Protein AF-A0A7L4QYJ0-F1 (afdb_monomer_lite)

Structure (mmCIF, N/CA/C/O backbone):
data_AF-A0A7L4QYJ0-F1
#
_entry.id   AF-A0A7L4QYJ0-F1
#
loop_
_atom_site.group_PDB
_atom_site.id
_atom_site.type_symbol
_atom_site.label_atom_id
_atom_site.label_alt_id
_atom_site.label_comp_id
_atom_site.label_asym_id
_atom_site.label_entity_id
_atom_site.label_seq_id
_atom_site.pdbx_PDB_ins_code
_atom_site.Cartn_x
_atom_site.Cartn_y
_atom_site.Cartn_z
_atom_site.occupancy
_atom_site.B_iso_or_equiv
_atom_site.auth_seq_id
_atom_site.auth_comp_id
_atom_site.auth_asym_id
_atom_site.auth_atom_id
_atom_site.pdbx_PDB_model_num
ATOM 1 N N . MET A 1 1 ? -17.264 -12.314 -24.738 1.00 57.28 1 MET A N 1
ATOM 2 C CA . MET A 1 1 ? -18.281 -11.842 -23.774 1.00 57.28 1 MET A CA 1
ATOM 3 C C . MET A 1 1 ? -17.923 -10.423 -23.416 1.00 57.28 1 MET A C 1
ATOM 5 O O . MET A 1 1 ? -16.764 -10.182 -23.110 1.00 57.28 1 MET A O 1
ATOM 9 N N . ASP A 1 2 ? -18.872 -9.503 -23.518 1.00 80.50 2 ASP A N 1
ATOM 10 C CA . ASP A 1 2 ? -18.623 -8.107 -23.178 1.00 80.50 2 ASP A CA 1
ATOM 11 C C . ASP A 1 2 ? -18.419 -8.013 -21.658 1.00 80.50 2 ASP A C 1
ATOM 13 O O . ASP A 1 2 ? -19.335 -8.326 -20.891 1.00 80.50 2 ASP A O 1
ATOM 17 N N . TRP A 1 3 ? -17.208 -7.682 -21.202 1.00 82.50 3 TRP A N 1
ATOM 18 C CA . TRP A 1 3 ? -16.853 -7.633 -19.772 1.00 82.50 3 TRP A CA 1
ATOM 19 C C . TRP A 1 3 ? -17.796 -6.727 -18.969 1.00 82.50 3 TRP A C 1
ATOM 21 O O . TRP A 1 3 ? -18.028 -6.955 -17.780 1.00 82.50 3 TRP A O 1
ATOM 31 N N . LEU A 1 4 ? -18.409 -5.756 -19.647 1.00 86.44 4 LEU A N 1
ATOM 32 C CA . LEU A 1 4 ? -19.450 -4.894 -19.111 1.00 86.44 4 LEU A CA 1
ATOM 33 C C . LEU A 1 4 ? -20.673 -5.677 -18.606 1.00 86.44 4 LEU A C 1
ATOM 35 O O . LEU A 1 4 ? -21.157 -5.405 -17.510 1.00 86.44 4 LEU A O 1
ATOM 39 N N . LEU A 1 5 ? -21.159 -6.672 -19.356 1.00 90.31 5 LEU A N 1
ATOM 40 C CA . LEU A 1 5 ? -22.327 -7.471 -18.957 1.00 90.31 5 LEU A CA 1
ATOM 41 C C . LEU A 1 5 ? -22.037 -8.302 -17.706 1.00 90.31 5 LEU A C 1
ATOM 43 O O . LEU A 1 5 ? -22.888 -8.420 -16.826 1.00 90.31 5 LEU A O 1
ATOM 47 N N . VAL A 1 6 ? -20.821 -8.844 -17.610 1.00 88.31 6 VAL A N 1
ATOM 48 C CA . VAL A 1 6 ? -20.370 -9.603 -16.437 1.00 88.31 6 VAL A CA 1
ATOM 49 C C . VAL A 1 6 ? -20.316 -8.694 -15.208 1.00 88.31 6 VAL A C 1
ATOM 51 O O . VAL A 1 6 ? -20.842 -9.049 -14.155 1.00 88.31 6 VAL A O 1
ATOM 54 N N . LEU A 1 7 ? -19.748 -7.493 -15.346 1.00 87.62 7 LEU A N 1
ATOM 55 C CA . LEU A 1 7 ? -19.691 -6.507 -14.266 1.00 87.62 7 LEU A CA 1
ATOM 56 C C . LEU A 1 7 ? -21.091 -6.066 -13.811 1.00 87.62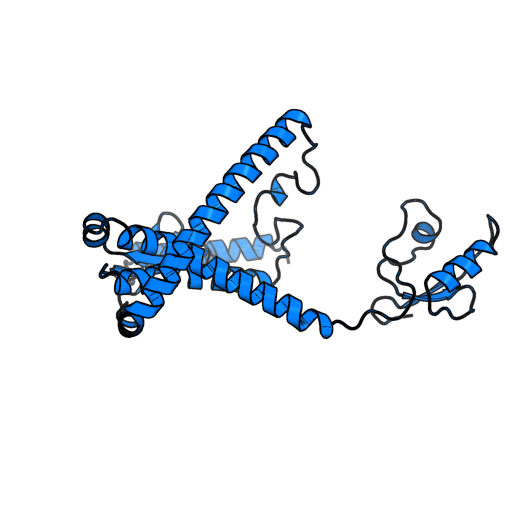 7 LEU A C 1
ATOM 58 O O . LEU A 1 7 ? -21.370 -6.043 -12.612 1.00 87.62 7 LEU A O 1
ATOM 62 N N . LEU A 1 8 ? -21.985 -5.756 -14.755 1.00 92.25 8 LEU A N 1
ATOM 63 C CA . LEU A 1 8 ? -23.366 -5.369 -14.455 1.00 92.25 8 LEU A CA 1
ATOM 64 C C . LEU A 1 8 ? -24.126 -6.483 -13.728 1.00 92.25 8 LEU A C 1
ATOM 66 O O . LEU A 1 8 ? -24.872 -6.195 -12.792 1.00 92.25 8 LEU A O 1
ATOM 70 N N . LEU A 1 9 ? -23.900 -7.747 -14.101 1.00 93.38 9 LEU A N 1
ATOM 71 C CA . LEU A 1 9 ? -24.466 -8.893 -13.393 1.00 93.38 9 LEU A CA 1
ATOM 72 C C . LEU A 1 9 ? -23.978 -8.948 -11.939 1.00 93.38 9 LEU A C 1
ATOM 74 O O . LEU A 1 9 ? -24.800 -9.089 -11.035 1.00 93.38 9 LEU A O 1
ATOM 78 N N . PHE A 1 10 ? -22.675 -8.789 -11.688 1.00 92.12 10 PHE A N 1
ATOM 79 C CA . PHE A 1 10 ? -22.138 -8.761 -10.322 1.00 92.12 10 PHE A CA 1
ATOM 80 C C . PHE A 1 10 ? -22.708 -7.607 -9.493 1.00 92.12 10 PHE A C 1
ATOM 82 O O . PHE A 1 10 ? -23.064 -7.810 -8.332 1.00 92.12 10 PHE A O 1
ATOM 89 N N . ILE A 1 11 ? -22.850 -6.420 -10.089 1.00 93.75 11 ILE A N 1
ATOM 90 C CA . ILE A 1 11 ? -23.482 -5.264 -9.439 1.00 93.75 11 ILE A CA 1
ATOM 91 C C . ILE A 1 11 ? -24.940 -5.574 -9.091 1.00 93.75 11 ILE A C 1
ATOM 93 O O . ILE A 1 11 ? -25.362 -5.322 -7.964 1.00 93.75 11 ILE A O 1
ATOM 97 N N . ALA A 1 12 ? -25.706 -6.144 -10.026 1.00 94.25 12 ALA A N 1
ATOM 98 C CA . ALA A 1 12 ? -27.107 -6.490 -9.804 1.00 94.25 12 ALA A CA 1
ATOM 99 C C . ALA A 1 12 ? -27.262 -7.542 -8.696 1.00 94.25 12 ALA A C 1
ATOM 101 O O . ALA A 1 12 ? -28.068 -7.360 -7.785 1.00 94.25 12 ALA A O 1
ATOM 102 N N . VAL A 1 13 ? -26.449 -8.603 -8.724 1.00 94.94 13 VAL A N 1
ATOM 103 C CA . VAL A 1 13 ? -26.432 -9.645 -7.685 1.00 94.94 13 VAL A CA 1
ATOM 104 C C . VAL A 1 13 ? -26.083 -9.043 -6.323 1.00 94.94 13 VAL A C 1
ATOM 106 O O . VAL A 1 13 ? -26.800 -9.277 -5.350 1.00 94.94 13 VAL A O 1
ATOM 109 N N . TYR A 1 14 ? -25.035 -8.219 -6.253 1.00 94.06 14 TYR A N 1
ATOM 110 C CA . TYR A 1 14 ? -24.650 -7.512 -5.032 1.00 94.06 14 TYR A CA 1
ATOM 111 C C . TYR A 1 14 ? -25.786 -6.626 -4.505 1.00 94.06 14 TYR A C 1
ATOM 113 O O . TYR A 1 14 ? -26.116 -6.689 -3.322 1.00 94.06 14 TYR A O 1
ATOM 121 N N . ALA A 1 15 ? -26.426 -5.841 -5.376 1.00 93.69 15 ALA A N 1
ATOM 122 C CA . ALA A 1 15 ? -27.517 -4.947 -5.006 1.00 93.69 15 ALA A CA 1
ATOM 123 C C . ALA A 1 15 ? -28.738 -5.712 -4.476 1.00 93.69 15 ALA A C 1
ATOM 125 O O . ALA A 1 15 ? -29.329 -5.296 -3.480 1.00 93.69 15 ALA A O 1
ATOM 126 N N . VAL A 1 16 ? -29.089 -6.847 -5.091 1.00 94.62 16 VAL A N 1
ATOM 127 C CA . VAL A 1 16 ? -30.175 -7.718 -4.613 1.00 94.62 16 VAL A CA 1
ATOM 128 C C . VAL A 1 16 ? -29.842 -8.286 -3.235 1.00 94.62 16 VAL A C 1
ATOM 130 O O . VAL A 1 16 ? -30.668 -8.192 -2.330 1.00 94.62 16 VAL A O 1
ATOM 133 N N . ILE A 1 17 ? -28.631 -8.817 -3.040 1.00 92.44 17 ILE A N 1
ATOM 134 C CA . ILE A 1 17 ? -28.185 -9.342 -1.739 1.00 92.44 17 ILE A CA 1
ATOM 135 C C . ILE A 1 17 ? -28.240 -8.240 -0.674 1.00 92.44 17 ILE A C 1
ATOM 137 O O . ILE A 1 17 ? -28.852 -8.428 0.378 1.00 92.44 17 ILE A O 1
ATOM 141 N N . ALA A 1 18 ? -27.664 -7.073 -0.965 1.00 91.56 18 ALA A N 1
ATOM 142 C CA . ALA A 1 18 ? -27.661 -5.925 -0.066 1.00 91.56 18 ALA A CA 1
ATOM 143 C C . ALA A 1 18 ? -29.087 -5.466 0.281 1.00 91.56 18 ALA A C 1
ATOM 145 O O . ALA A 1 18 ? -29.393 -5.225 1.449 1.00 91.56 18 ALA A O 1
ATOM 146 N N . ALA A 1 19 ? -29.985 -5.397 -0.707 1.00 91.50 19 ALA A N 1
ATOM 147 C CA . ALA A 1 19 ? -31.380 -5.023 -0.500 1.00 91.50 19 ALA A CA 1
ATOM 148 C C . ALA A 1 19 ? -32.127 -6.040 0.371 1.00 91.50 19 ALA A C 1
ATOM 150 O O . ALA A 1 19 ? -32.841 -5.636 1.287 1.00 91.50 19 ALA A O 1
ATOM 151 N N . VAL A 1 20 ? -31.938 -7.343 0.135 1.00 92.25 20 VAL A N 1
ATOM 152 C CA . VAL A 1 20 ? -32.565 -8.409 0.932 1.00 92.25 20 VAL A CA 1
ATOM 153 C C . VAL A 1 20 ? -32.091 -8.359 2.381 1.00 92.25 20 VAL A C 1
ATOM 155 O O . VAL A 1 20 ? -32.924 -8.394 3.287 1.00 92.25 20 VAL A O 1
ATOM 158 N N . ILE A 1 21 ? -30.780 -8.235 2.609 1.00 91.94 21 ILE A N 1
ATOM 159 C CA . ILE A 1 21 ? -30.207 -8.126 3.957 1.00 91.94 21 ILE A CA 1
ATOM 160 C C . ILE A 1 21 ? -30.765 -6.888 4.664 1.00 91.94 21 ILE A C 1
ATOM 162 O O . ILE A 1 21 ? -31.254 -6.996 5.790 1.00 91.94 21 ILE A O 1
ATOM 166 N N . ARG A 1 22 ? -30.770 -5.733 3.983 1.00 88.44 22 ARG A N 1
ATOM 167 C CA . ARG A 1 22 ? -31.255 -4.466 4.545 1.00 88.44 22 ARG A CA 1
ATOM 168 C C . ARG A 1 22 ? -32.751 -4.487 4.854 1.00 88.44 22 ARG A C 1
ATOM 170 O O . ARG A 1 22 ? -33.153 -3.978 5.891 1.00 88.44 22 ARG A O 1
ATOM 177 N N . GLN A 1 23 ? -33.577 -5.055 3.975 1.00 89.69 23 GLN A N 1
ATOM 178 C CA . GLN A 1 23 ? -35.032 -5.108 4.169 1.00 89.69 23 GLN A CA 1
ATOM 179 C C . GLN A 1 23 ? -35.446 -6.106 5.250 1.00 89.69 23 GLN A C 1
ATOM 181 O O . GLN A 1 23 ? -36.389 -5.846 5.990 1.00 89.69 23 GLN A O 1
ATOM 186 N N . ARG A 1 24 ? -34.762 -7.252 5.339 1.00 89.56 24 ARG A N 1
ATOM 187 C CA . ARG A 1 24 ? -35.103 -8.316 6.294 1.00 89.56 24 ARG A CA 1
ATOM 188 C C . ARG A 1 24 ? -34.391 -8.186 7.642 1.00 89.56 24 ARG A C 1
ATOM 190 O O . ARG A 1 24 ? -34.648 -8.999 8.522 1.00 89.56 24 ARG A O 1
ATOM 197 N N . GLY A 1 25 ? -33.488 -7.215 7.799 1.00 84.81 25 GLY A N 1
ATOM 198 C CA . GLY A 1 25 ? -32.693 -7.043 9.020 1.00 84.81 25 GLY A CA 1
ATOM 199 C C . GLY A 1 25 ? -31.808 -8.252 9.336 1.00 84.81 25 GLY A C 1
ATOM 200 O O . GLY A 1 25 ? -31.516 -8.522 10.500 1.00 84.81 25 GLY A O 1
ATOM 201 N N . LEU A 1 26 ? -31.418 -9.020 8.312 1.00 79.94 26 LEU A N 1
ATOM 202 C CA . LEU A 1 26 ? -30.616 -10.226 8.506 1.00 79.94 26 LEU A CA 1
ATOM 203 C C . LEU A 1 26 ? -29.234 -9.828 9.019 1.00 79.94 26 LEU A C 1
ATOM 205 O O . LEU A 1 26 ? -28.571 -8.988 8.418 1.00 79.94 26 LEU A O 1
ATOM 209 N N . TYR A 1 27 ? -28.794 -10.459 10.108 1.00 84.19 27 TYR A N 1
ATOM 210 C CA . TYR A 1 27 ? -27.481 -10.213 10.711 1.00 84.19 27 TYR A CA 1
ATOM 211 C C . TYR A 1 27 ? -27.230 -8.740 11.070 1.00 84.19 27 TYR A C 1
ATOM 213 O O . TYR A 1 27 ? -26.105 -8.268 10.927 1.00 84.19 27 TYR A O 1
ATOM 221 N N . ALA A 1 28 ? -28.248 -8.016 11.545 1.00 81.44 28 ALA A N 1
ATOM 222 C CA . ALA A 1 28 ? -28.123 -6.603 11.920 1.00 81.44 28 ALA A CA 1
ATOM 223 C C . ALA A 1 28 ? -26.971 -6.324 12.912 1.00 81.44 28 ALA A C 1
ATOM 225 O O . ALA A 1 28 ? -26.347 -5.269 12.845 1.00 81.44 28 ALA A O 1
ATOM 226 N N . ASP A 1 29 ? -26.623 -7.295 13.762 1.00 83.00 29 ASP A N 1
ATOM 227 C CA . ASP A 1 29 ? -25.507 -7.189 14.716 1.00 83.00 29 ASP A CA 1
ATOM 228 C C . ASP A 1 29 ? -24.117 -7.261 14.052 1.00 83.00 29 ASP A C 1
ATOM 230 O O . ASP A 1 29 ? -23.106 -6.890 14.648 1.00 83.00 29 ASP A O 1
ATOM 234 N N . HIS A 1 30 ? -24.051 -7.752 12.813 1.00 88.62 30 HIS A N 1
ATOM 235 C CA . HIS A 1 30 ? -22.816 -8.024 12.077 1.00 88.62 30 HIS A CA 1
ATOM 236 C C . HIS A 1 30 ? -22.734 -7.306 10.732 1.00 88.62 30 HIS A C 1
ATOM 238 O O . HIS A 1 30 ? -21.659 -7.275 10.145 1.00 88.62 30 HIS A O 1
ATOM 244 N N . ILE A 1 31 ? -23.825 -6.747 10.210 1.00 91.19 31 ILE A N 1
ATOM 245 C CA . ILE A 1 31 ? -23.840 -6.089 8.905 1.00 91.19 31 ILE A CA 1
ATOM 246 C C . ILE A 1 31 ? -24.358 -4.666 9.055 1.00 91.19 31 ILE A C 1
ATOM 248 O O . ILE A 1 31 ? -25.501 -4.436 9.438 1.00 91.19 31 ILE A O 1
ATOM 252 N N . VAL A 1 32 ? -23.509 -3.707 8.692 1.00 90.31 32 VAL A N 1
ATOM 253 C CA . VAL A 1 32 ? -23.838 -2.278 8.669 1.00 90.31 32 VAL A CA 1
ATOM 254 C C . VAL A 1 32 ? -23.643 -1.758 7.251 1.00 90.31 32 VAL A C 1
ATOM 256 O O . VAL A 1 32 ? -22.673 -2.112 6.584 1.00 90.31 32 VAL A O 1
ATOM 259 N N . PHE A 1 33 ? -24.552 -0.911 6.777 1.00 91.12 33 PHE A N 1
ATOM 260 C CA . PHE A 1 33 ? -24.454 -0.308 5.449 1.00 91.12 33 PHE A CA 1
ATOM 261 C C . PHE A 1 33 ? -24.018 1.154 5.542 1.00 91.12 33 PHE A C 1
ATOM 263 O O . PHE A 1 33 ? -24.665 1.957 6.213 1.00 91.12 33 PHE A O 1
ATOM 270 N N . TYR A 1 34 ? -22.963 1.507 4.809 1.00 89.12 34 TYR A N 1
ATOM 271 C CA . TYR A 1 34 ? -22.518 2.881 4.584 1.00 89.12 34 TYR A CA 1
ATOM 272 C C . TYR A 1 34 ? -22.832 3.254 3.131 1.00 89.12 34 TYR A C 1
ATOM 274 O O . TYR A 1 34 ? -22.019 3.081 2.222 1.00 89.12 34 TYR A O 1
ATOM 282 N N . GLY A 1 35 ? -24.070 3.693 2.888 1.00 88.81 35 GLY A N 1
ATOM 283 C CA . GLY A 1 35 ? -24.574 3.893 1.527 1.00 88.81 35 GLY A CA 1
ATOM 284 C C . GLY A 1 35 ? -24.596 2.566 0.747 1.00 88.81 35 GLY A C 1
ATOM 285 O O . GLY A 1 35 ? -25.243 1.624 1.211 1.00 88.81 35 GLY A O 1
ATOM 286 N N . PRO A 1 36 ? -23.925 2.460 -0.419 1.00 89.62 36 PRO A N 1
ATOM 287 C CA . PRO A 1 36 ? -23.847 1.212 -1.178 1.00 89.62 36 PRO A CA 1
ATOM 288 C C . PRO A 1 36 ? -22.820 0.218 -0.613 1.00 89.62 36 PRO A C 1
ATOM 290 O O . PRO A 1 36 ? -22.773 -0.913 -1.088 1.00 89.62 36 PRO A O 1
ATOM 293 N N . ILE A 1 37 ? -21.993 0.613 0.361 1.00 92.69 37 ILE A N 1
ATOM 294 C CA . ILE A 1 37 ? -20.932 -0.227 0.928 1.00 92.69 37 ILE A CA 1
ATOM 295 C C . ILE A 1 37 ? -21.504 -1.069 2.068 1.00 92.69 37 ILE A C 1
ATOM 297 O O . ILE A 1 37 ? -22.106 -0.538 3.002 1.00 92.69 37 ILE A O 1
ATOM 301 N N . MET A 1 38 ? -21.279 -2.377 2.008 1.00 93.75 38 MET A N 1
ATOM 302 C CA . MET A 1 38 ? -21.654 -3.323 3.053 1.00 93.75 38 MET A CA 1
ATOM 303 C C . MET A 1 38 ? -20.442 -3.618 3.939 1.00 93.75 38 MET A C 1
ATOM 305 O O . MET A 1 38 ? -19.437 -4.152 3.470 1.00 93.75 38 MET A O 1
ATOM 309 N N . ALA A 1 39 ? -20.534 -3.282 5.223 1.00 93.44 39 ALA A N 1
ATOM 310 C CA 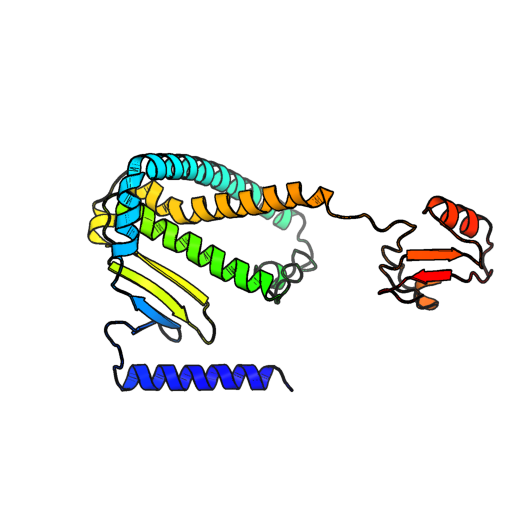. ALA A 1 39 ? -19.531 -3.603 6.227 1.00 93.44 39 ALA A CA 1
ATOM 311 C C . ALA A 1 39 ? -19.939 -4.872 6.977 1.00 93.44 39 ALA A C 1
ATOM 313 O O . ALA A 1 39 ? -20.955 -4.879 7.672 1.00 93.44 39 ALA A O 1
ATOM 314 N N . ILE A 1 40 ? -19.133 -5.926 6.861 1.00 93.56 40 ILE A N 1
ATOM 315 C CA . ILE A 1 40 ? -19.299 -7.162 7.632 1.00 93.56 40 ILE A CA 1
ATOM 316 C C . ILE A 1 40 ? -18.371 -7.084 8.841 1.00 93.56 40 ILE A C 1
ATOM 318 O O . ILE A 1 40 ? -17.151 -7.074 8.686 1.00 93.56 40 ILE A O 1
ATOM 322 N N . LYS A 1 41 ? -18.956 -7.021 10.036 1.00 93.56 41 LYS A N 1
ATOM 323 C CA . LYS A 1 41 ? -18.292 -6.811 11.321 1.00 93.56 41 LYS A CA 1
ATOM 324 C C . LYS A 1 41 ? -18.276 -8.082 12.172 1.00 93.56 41 LYS A C 1
ATOM 326 O O . LYS A 1 41 ? -19.242 -8.839 12.251 1.00 93.56 41 LYS A O 1
ATOM 331 N N . SER A 1 42 ? -17.188 -8.264 12.904 1.00 93.00 42 SER A N 1
ATOM 332 C CA . SER A 1 42 ? -17.020 -9.260 13.953 1.00 93.00 42 SER A CA 1
ATOM 333 C C . SER A 1 42 ? -16.676 -8.565 15.265 1.00 93.00 42 SER A C 1
ATOM 335 O O . SER A 1 42 ? -15.710 -7.808 15.349 1.00 93.00 42 SER A O 1
ATOM 337 N N . MET A 1 43 ? -17.438 -8.887 16.310 1.00 90.25 43 MET A N 1
ATOM 338 C CA . MET A 1 43 ? -17.180 -8.433 17.683 1.00 90.25 43 MET A CA 1
ATOM 339 C C . MET A 1 43 ? -16.138 -9.310 18.398 1.00 90.25 43 MET A C 1
ATOM 341 O O . MET A 1 43 ? -15.721 -9.025 19.518 1.00 90.25 43 MET A O 1
ATOM 345 N N . LYS A 1 44 ? -15.693 -10.405 17.765 1.00 90.12 44 LYS A N 1
ATOM 346 C CA . LYS A 1 44 ? -14.701 -11.330 18.331 1.00 90.12 44 LYS A CA 1
ATOM 347 C C . LYS A 1 44 ? -13.287 -10.780 18.142 1.00 90.12 44 LYS A C 1
ATOM 349 O O . LYS A 1 44 ? -12.523 -11.261 17.311 1.00 90.12 44 LYS A O 1
ATOM 354 N N . VAL A 1 45 ? -12.940 -9.781 18.944 1.00 91.56 45 VAL A N 1
ATOM 355 C CA . VAL A 1 45 ? -11.653 -9.063 18.881 1.00 91.56 45 VAL A CA 1
ATOM 356 C C . VAL A 1 45 ? -10.579 -9.625 19.821 1.00 91.56 45 VAL A C 1
ATOM 358 O O . VAL A 1 45 ? -9.434 -9.183 19.785 1.00 91.56 45 VAL A O 1
ATOM 361 N N . GLY A 1 46 ? -10.907 -10.638 20.632 1.00 89.69 46 GLY A N 1
ATOM 362 C CA . GLY A 1 46 ? -9.984 -11.231 21.614 1.00 89.69 46 GLY A CA 1
ATOM 363 C C . GLY A 1 46 ? -8.710 -11.842 21.010 1.00 89.69 46 GLY A C 1
ATOM 364 O O . GLY A 1 46 ? -7.742 -12.105 21.718 1.00 89.69 46 GLY A O 1
ATOM 365 N N . PHE A 1 47 ? -8.659 -12.022 19.686 1.00 91.81 47 PHE A N 1
ATOM 366 C CA . PHE A 1 47 ? -7.425 -12.363 18.976 1.00 91.81 47 PHE A CA 1
ATOM 367 C C . PHE A 1 47 ? -6.292 -11.363 19.263 1.00 91.81 47 PHE A C 1
ATOM 369 O O . PHE A 1 47 ? -5.150 -11.777 19.475 1.00 91.81 47 PHE A O 1
ATOM 376 N N . PHE A 1 48 ? -6.601 -10.063 19.329 1.00 93.31 48 PHE A N 1
ATOM 377 C CA . PHE A 1 48 ? -5.602 -9.019 19.566 1.00 93.31 48 PHE A CA 1
ATOM 378 C C . PHE A 1 48 ? -5.027 -9.056 20.987 1.00 93.31 48 PHE A C 1
ATOM 380 O O . PHE A 1 48 ? -3.867 -8.693 21.187 1.00 93.31 48 PHE A O 1
ATOM 387 N N . ASP A 1 49 ? -5.781 -9.573 21.962 1.00 92.00 49 ASP A N 1
ATOM 388 C CA . ASP A 1 49 ? -5.323 -9.696 23.351 1.00 92.00 49 ASP A CA 1
ATOM 389 C C . ASP A 1 49 ? -4.084 -10.583 23.461 1.00 92.00 49 ASP A C 1
ATOM 391 O O . ASP A 1 49 ? -3.209 -10.334 24.289 1.00 92.00 49 ASP A O 1
ATOM 395 N N . ARG A 1 50 ? -3.933 -11.559 22.558 1.00 93.69 50 ARG A N 1
ATOM 396 C CA . ARG A 1 50 ? -2.748 -12.423 22.496 1.00 93.69 50 ARG A CA 1
ATOM 397 C C . ARG A 1 50 ? -1.451 -11.635 22.315 1.00 93.69 50 ARG A C 1
ATOM 399 O O . ARG A 1 50 ? -0.414 -12.067 22.812 1.00 93.69 50 ARG A O 1
ATOM 406 N N . PHE A 1 51 ? -1.492 -10.500 21.623 1.00 93.88 51 PHE A N 1
ATOM 407 C CA . PHE A 1 51 ? -0.307 -9.694 21.327 1.00 93.88 51 PHE A CA 1
ATOM 408 C C . PHE A 1 51 ? 0.105 -8.789 22.490 1.00 93.88 51 PHE A C 1
ATOM 410 O O . PHE A 1 51 ? 1.261 -8.373 22.555 1.00 93.88 51 PHE A O 1
ATOM 417 N N . THR A 1 52 ? -0.786 -8.546 23.456 1.00 92.69 52 THR A N 1
ATOM 418 C CA . THR A 1 52 ? -0.484 -7.725 24.644 1.00 92.69 52 THR A CA 1
ATOM 419 C C . THR A 1 52 ? 0.676 -8.294 25.469 1.00 92.69 52 THR A C 1
ATOM 421 O O . THR A 1 52 ? 1.450 -7.535 26.056 1.00 92.69 52 THR A O 1
ATOM 424 N N . ARG A 1 53 ? 0.891 -9.618 25.418 1.00 93.88 53 ARG A N 1
ATOM 425 C CA . ARG A 1 53 ? 2.044 -10.295 26.037 1.00 93.88 53 ARG A CA 1
ATOM 426 C C . ARG A 1 53 ? 3.399 -9.809 25.504 1.00 93.88 53 ARG A C 1
ATOM 428 O O . ARG A 1 53 ? 4.404 -9.924 26.191 1.00 93.88 53 ARG A O 1
ATOM 435 N N . PHE A 1 54 ? 3.429 -9.272 24.283 1.00 95.12 54 PHE A N 1
ATOM 436 C CA . PHE A 1 54 ? 4.622 -8.729 23.625 1.00 95.12 54 PHE A CA 1
ATOM 437 C C . PHE A 1 54 ? 4.636 -7.193 23.627 1.00 95.12 54 PHE A C 1
ATOM 439 O O . PHE A 1 54 ? 5.338 -6.573 22.827 1.00 95.12 54 PHE A O 1
ATOM 446 N N . SER A 1 55 ? 3.856 -6.568 24.513 1.00 94.06 55 SER A N 1
ATOM 447 C CA . SER A 1 55 ? 3.641 -5.117 24.548 1.00 94.06 55 SER A CA 1
ATOM 448 C C . SER A 1 55 ? 4.931 -4.300 24.556 1.00 94.06 55 SER A C 1
ATOM 450 O O . SER A 1 55 ? 5.004 -3.304 23.845 1.00 94.06 55 SER A O 1
ATOM 452 N N . THR A 1 56 ? 5.972 -4.714 25.283 1.00 94.69 56 THR A N 1
ATOM 453 C CA . THR A 1 56 ? 7.260 -4.000 25.298 1.00 94.69 56 THR A CA 1
ATOM 454 C C . THR A 1 56 ? 7.899 -3.938 23.910 1.00 94.69 56 THR A C 1
ATOM 456 O O . THR A 1 56 ? 8.257 -2.856 23.446 1.00 94.69 56 THR A O 1
ATOM 459 N N . PHE A 1 57 ? 7.988 -5.080 23.220 1.00 96.69 57 PHE A N 1
ATOM 460 C CA . PHE A 1 57 ? 8.546 -5.154 21.869 1.00 96.69 57 PHE A CA 1
ATOM 461 C C . PHE A 1 57 ? 7.697 -4.357 20.876 1.00 96.69 57 PHE A C 1
ATOM 463 O O . PHE A 1 57 ? 8.226 -3.543 20.124 1.00 96.69 57 PHE A O 1
ATOM 470 N N . LEU A 1 58 ? 6.373 -4.522 20.927 1.00 96.44 58 LEU A N 1
ATOM 471 C CA . LEU A 1 58 ? 5.451 -3.832 20.023 1.00 96.44 58 LEU A CA 1
ATOM 472 C C . LEU A 1 58 ? 5.446 -2.313 20.237 1.00 96.44 58 LEU A C 1
ATOM 474 O O . LEU A 1 58 ? 5.347 -1.561 19.272 1.00 96.44 58 LEU A O 1
ATOM 478 N N . ARG A 1 59 ? 5.625 -1.839 21.475 1.00 95.88 59 ARG A N 1
ATOM 479 C CA . ARG A 1 59 ? 5.796 -0.408 21.774 1.00 95.88 59 ARG A CA 1
ATOM 480 C C . ARG A 1 59 ? 7.115 0.136 21.245 1.00 95.88 59 ARG A C 1
ATOM 482 O O . ARG A 1 59 ? 7.136 1.266 20.758 1.00 95.88 59 ARG A O 1
ATOM 489 N N . LEU A 1 60 ? 8.206 -0.625 21.340 1.00 95.81 60 LEU A N 1
ATOM 490 C CA . LEU A 1 60 ? 9.495 -0.221 20.776 1.00 95.81 60 LEU A CA 1
ATOM 491 C C . LEU A 1 60 ? 9.411 -0.145 19.248 1.00 95.81 60 LEU A C 1
ATOM 493 O O . LEU A 1 60 ? 9.735 0.893 18.675 1.00 95.81 60 LEU A O 1
ATOM 497 N N . TYR A 1 61 ? 8.879 -1.196 18.622 1.00 95.62 61 TYR A N 1
ATOM 498 C CA . TYR A 1 61 ? 8.592 -1.264 17.191 1.00 95.62 61 TYR A CA 1
ATOM 499 C C . TYR A 1 61 ? 7.739 -0.079 16.722 1.00 95.62 61 TYR A C 1
ATOM 501 O O . TYR A 1 61 ? 8.117 0.635 15.797 1.00 95.62 61 TYR A O 1
ATOM 509 N N . ALA A 1 62 ? 6.636 0.202 17.417 1.00 95.44 62 ALA A N 1
ATOM 510 C CA . ALA A 1 62 ? 5.780 1.335 17.091 1.00 95.44 62 ALA A CA 1
ATOM 511 C C . ALA A 1 62 ? 6.480 2.684 17.305 1.00 95.44 62 ALA A C 1
ATOM 513 O O . ALA A 1 62 ? 6.249 3.614 16.544 1.00 95.44 62 ALA A O 1
ATOM 514 N N . SER A 1 63 ? 7.346 2.816 18.316 1.00 95.62 63 SER A N 1
ATOM 515 C CA . SER A 1 63 ? 8.112 4.055 18.538 1.00 95.62 63 SER A CA 1
ATOM 516 C C . SER A 1 63 ? 9.103 4.314 17.412 1.00 95.62 63 SER A C 1
ATOM 518 O O . SER A 1 63 ? 9.208 5.445 16.947 1.00 95.62 63 SER A O 1
ATOM 520 N N . PHE A 1 64 ? 9.798 3.270 16.952 1.00 94.69 64 PHE A N 1
ATOM 521 C CA . PHE A 1 64 ? 10.634 3.341 15.756 1.00 94.69 64 PHE A CA 1
ATOM 522 C C . PHE A 1 64 ? 9.800 3.749 14.534 1.00 94.69 64 PHE A C 1
ATOM 524 O O . PHE A 1 64 ? 10.175 4.660 13.798 1.00 94.69 64 PHE A O 1
ATOM 531 N N . GLY A 1 65 ? 8.621 3.144 14.388 1.00 94.44 65 GLY A N 1
ATOM 532 C CA . GLY A 1 65 ? 7.637 3.501 13.375 1.00 94.44 65 GLY A CA 1
ATOM 533 C C . GLY A 1 65 ? 7.246 4.975 13.383 1.00 94.44 65 GLY A C 1
ATOM 534 O O . GLY A 1 65 ? 7.285 5.620 12.342 1.00 94.44 65 GLY A O 1
ATOM 535 N N . VAL A 1 66 ? 6.961 5.549 14.554 1.00 95.00 66 VAL A N 1
ATOM 536 C CA . VAL A 1 66 ? 6.658 6.984 14.698 1.00 95.00 66 VAL A CA 1
ATOM 537 C C . VAL A 1 66 ? 7.800 7.853 14.166 1.00 95.00 66 VAL A C 1
ATOM 539 O O . VAL A 1 66 ? 7.541 8.808 13.437 1.00 95.00 66 VAL A O 1
ATOM 542 N N . VAL A 1 67 ? 9.057 7.515 14.471 1.00 95.12 67 VAL A N 1
ATOM 543 C CA . VAL A 1 67 ? 10.220 8.248 13.938 1.00 95.12 67 VAL A CA 1
ATOM 544 C C . VAL A 1 67 ? 10.273 8.147 12.411 1.00 95.12 67 VAL A C 1
ATOM 546 O O . VAL A 1 67 ? 10.442 9.166 11.742 1.00 95.12 67 VAL A O 1
ATOM 549 N N . MET A 1 68 ? 10.064 6.952 11.849 1.00 93.75 68 MET A N 1
ATOM 550 C CA . MET A 1 68 ? 10.021 6.751 10.394 1.00 93.75 68 MET A CA 1
ATOM 551 C C . MET A 1 68 ? 8.892 7.544 9.735 1.00 93.75 68 MET A C 1
ATOM 553 O O . MET A 1 68 ? 9.127 8.217 8.737 1.00 93.75 68 MET A O 1
ATOM 557 N N . VAL A 1 69 ? 7.688 7.527 10.312 1.00 92.50 69 VAL A N 1
ATOM 558 C CA . VAL A 1 69 ? 6.533 8.293 9.821 1.00 92.50 69 VAL A CA 1
ATOM 559 C C . VAL A 1 69 ? 6.843 9.785 9.796 1.00 92.50 69 VAL A C 1
ATOM 561 O O . VAL A 1 69 ? 6.533 10.442 8.805 1.00 92.50 69 VAL A O 1
ATOM 564 N N . VAL A 1 70 ? 7.483 10.325 10.837 1.00 94.31 70 VAL A N 1
ATOM 565 C CA . VAL A 1 70 ? 7.878 11.742 10.876 1.00 94.31 70 VAL A CA 1
ATOM 566 C C . VAL A 1 70 ? 8.886 12.056 9.770 1.00 94.31 70 VAL A C 1
ATOM 568 O O . VAL A 1 70 ? 8.670 12.996 9.007 1.00 94.31 70 VAL A O 1
ATOM 571 N N . ILE A 1 71 ? 9.945 11.252 9.633 1.00 94.88 71 ILE A N 1
ATOM 572 C CA . ILE A 1 71 ? 10.977 11.450 8.603 1.00 94.88 71 ILE A CA 1
ATOM 573 C C . ILE A 1 71 ? 10.366 11.386 7.199 1.00 94.88 71 ILE A C 1
ATOM 575 O O . ILE A 1 71 ? 10.585 12.285 6.388 1.00 94.88 71 ILE A O 1
ATOM 579 N N . ILE A 1 72 ? 9.562 10.357 6.922 1.00 93.00 72 ILE A N 1
ATOM 580 C CA . ILE A 1 72 ? 8.918 10.160 5.620 1.00 93.00 72 ILE A CA 1
ATOM 581 C C . ILE A 1 72 ? 7.914 11.276 5.345 1.00 93.00 72 ILE A C 1
ATOM 583 O O . ILE A 1 72 ? 7.875 11.778 4.230 1.00 93.00 72 ILE A O 1
ATOM 587 N N . SER A 1 73 ? 7.143 11.722 6.338 1.00 93.44 73 SER A N 1
ATOM 588 C CA . SER A 1 73 ? 6.190 12.825 6.151 1.00 93.44 73 SER A CA 1
ATOM 589 C C . SER A 1 73 ? 6.894 14.136 5.808 1.00 93.44 73 SER A C 1
ATOM 591 O O . SER A 1 73 ? 6.453 14.846 4.903 1.00 93.44 73 SER A O 1
ATOM 593 N N . ILE A 1 74 ? 8.013 14.445 6.476 1.00 96.69 74 ILE A N 1
ATOM 594 C CA . ILE A 1 74 ? 8.847 15.610 6.138 1.00 96.69 74 ILE A CA 1
ATOM 595 C C . ILE A 1 74 ? 9.393 15.459 4.714 1.00 96.69 74 ILE A C 1
ATOM 597 O O . ILE A 1 74 ? 9.245 16.374 3.905 1.00 96.69 74 ILE A O 1
ATOM 601 N N . GLY A 1 75 ? 9.954 14.293 4.380 1.00 96.62 75 GLY A N 1
ATOM 602 C CA . GLY A 1 75 ? 10.472 14.000 3.042 1.00 96.62 75 GLY A CA 1
ATOM 603 C C . GLY A 1 75 ? 9.412 14.151 1.950 1.00 96.62 75 GLY A C 1
ATOM 604 O O . GLY A 1 75 ? 9.637 14.855 0.971 1.00 96.62 75 GLY A O 1
ATOM 605 N N . MET A 1 76 ? 8.226 13.570 2.143 1.00 95.06 76 MET A N 1
ATOM 606 C CA . MET A 1 76 ? 7.105 13.666 1.204 1.00 95.06 76 MET A CA 1
ATOM 607 C C . MET A 1 76 ? 6.592 15.099 1.074 1.00 95.06 76 MET A C 1
ATOM 609 O O . MET A 1 76 ? 6.264 15.520 -0.028 1.00 95.06 76 MET A O 1
ATOM 613 N N . THR A 1 77 ? 6.578 15.876 2.160 1.00 96.38 77 THR A N 1
ATOM 614 C CA . THR A 1 77 ? 6.205 17.299 2.110 1.00 96.38 77 THR A CA 1
ATOM 615 C C . THR A 1 77 ? 7.203 18.105 1.277 1.00 96.38 77 THR A C 1
ATOM 617 O O . THR A 1 77 ? 6.801 18.903 0.432 1.00 96.38 77 THR A O 1
ATOM 620 N N . VAL A 1 78 ? 8.505 17.870 1.467 1.00 97.50 78 VAL A N 1
ATOM 621 C CA . VAL A 1 78 ? 9.570 18.522 0.689 1.00 97.50 78 VAL A CA 1
ATOM 622 C C . VAL A 1 78 ? 9.506 18.113 -0.787 1.00 97.50 78 VAL A C 1
ATOM 624 O O . VAL A 1 78 ? 9.555 18.972 -1.666 1.00 97.50 78 VAL A O 1
ATOM 627 N N . LEU A 1 79 ? 9.339 16.819 -1.075 1.00 96.25 79 LEU A N 1
ATOM 628 C CA . LEU A 1 79 ? 9.183 16.313 -2.442 1.00 96.25 79 LEU A CA 1
ATOM 629 C C . LEU A 1 79 ? 7.936 16.881 -3.119 1.00 96.25 79 LEU A C 1
ATOM 631 O O . LEU A 1 79 ? 8.003 17.270 -4.282 1.00 96.25 79 LEU A O 1
ATOM 635 N N . LEU A 1 80 ? 6.819 16.981 -2.397 1.00 94.94 80 LEU A N 1
ATOM 636 C CA . LEU A 1 80 ? 5.589 17.586 -2.899 1.00 94.94 80 LEU A CA 1
ATOM 637 C C . LEU A 1 80 ? 5.787 19.075 -3.196 1.00 94.94 80 LEU A C 1
ATOM 639 O O . LEU A 1 80 ? 5.359 19.540 -4.247 1.00 94.94 80 LEU A O 1
ATOM 643 N N . PHE A 1 81 ? 6.494 19.810 -2.335 1.00 96.38 81 PHE A N 1
ATOM 644 C CA . PHE A 1 81 ? 6.833 21.210 -2.591 1.00 96.38 81 PHE A CA 1
ATOM 645 C C . PHE A 1 81 ? 7.644 21.373 -3.886 1.00 96.38 81 PHE A C 1
ATOM 647 O O . PHE A 1 81 ? 7.278 22.178 -4.744 1.00 96.38 81 PHE A O 1
ATOM 654 N N . PHE A 1 82 ? 8.697 20.570 -4.073 1.00 95.62 82 PHE A N 1
ATOM 655 C CA . PHE A 1 82 ? 9.488 20.592 -5.307 1.00 95.62 82 PHE A CA 1
ATOM 656 C C . PHE A 1 82 ? 8.686 20.146 -6.533 1.00 95.62 82 PHE A C 1
ATOM 658 O O . PHE A 1 82 ? 8.794 20.765 -7.590 1.00 95.62 82 PHE A O 1
ATOM 665 N N . SER A 1 83 ? 7.857 19.111 -6.393 1.00 91.06 83 SER A N 1
ATOM 666 C CA . SER A 1 83 ? 7.004 18.597 -7.466 1.00 91.06 83 SER A CA 1
ATOM 667 C C . SER A 1 83 ? 5.998 19.648 -7.937 1.00 91.06 83 SER A C 1
ATOM 669 O O . SER A 1 83 ? 5.876 19.890 -9.140 1.00 91.06 83 SER A O 1
ATOM 671 N N . LEU A 1 84 ? 5.332 20.337 -7.006 1.00 92.12 84 LEU A N 1
ATOM 672 C CA . LEU A 1 84 ? 4.415 21.429 -7.324 1.00 92.12 84 LEU A CA 1
ATOM 673 C C . LEU A 1 84 ? 5.155 22.600 -7.969 1.00 92.12 84 LEU A C 1
ATOM 675 O O . LEU A 1 84 ? 4.721 23.089 -9.011 1.00 92.12 84 LEU A O 1
ATOM 679 N N . HIS A 1 85 ? 6.290 23.016 -7.400 1.00 95.06 85 HIS A N 1
ATOM 680 C CA . HIS A 1 85 ? 7.107 24.090 -7.964 1.00 95.06 85 HIS A CA 1
ATOM 681 C C . HIS A 1 85 ? 7.519 23.791 -9.414 1.00 95.06 85 HIS A C 1
ATOM 683 O O . HIS A 1 85 ? 7.315 24.621 -10.300 1.00 95.06 85 HIS A O 1
ATOM 689 N N . TYR A 1 86 ? 8.016 22.579 -9.672 1.00 91.88 86 TYR A N 1
ATOM 690 C CA . TYR A 1 86 ? 8.387 22.123 -11.009 1.00 91.88 86 TYR A CA 1
ATOM 691 C C . TYR A 1 86 ? 7.185 22.091 -11.963 1.00 91.88 86 TYR A C 1
ATOM 693 O O . TYR A 1 86 ? 7.264 22.590 -13.085 1.00 91.88 86 TYR A O 1
ATOM 701 N N . THR A 1 87 ? 6.048 21.564 -11.503 1.00 89.44 87 THR A N 1
ATOM 702 C CA . THR A 1 87 ? 4.821 21.467 -12.307 1.00 89.44 87 THR A CA 1
ATOM 703 C C . THR A 1 87 ? 4.309 22.846 -12.721 1.00 89.44 87 THR A C 1
ATOM 705 O O . THR A 1 87 ? 3.939 23.039 -13.878 1.00 89.44 87 THR A O 1
ATOM 708 N N . PHE A 1 88 ? 4.337 23.834 -11.821 1.00 92.94 88 PHE A N 1
ATOM 709 C CA . PHE A 1 88 ? 3.933 25.204 -12.149 1.00 92.94 88 PHE A CA 1
ATOM 710 C C . PHE A 1 88 ? 4.920 25.922 -13.076 1.00 92.94 88 PHE A C 1
ATOM 712 O O . PHE A 1 88 ? 4.485 26.734 -13.898 1.00 92.94 88 PHE A O 1
ATOM 719 N N . ALA A 1 89 ? 6.217 25.620 -12.962 1.00 94.50 89 ALA A N 1
ATOM 720 C CA . ALA A 1 89 ? 7.257 26.206 -13.801 1.00 94.50 89 ALA A CA 1
ATOM 721 C C . ALA A 1 89 ? 7.228 25.665 -15.240 1.00 94.50 89 ALA A C 1
ATOM 723 O O . ALA A 1 89 ? 7.301 26.445 -16.187 1.00 94.50 89 ALA A O 1
ATOM 724 N N . VAL A 1 90 ? 7.107 24.344 -15.405 1.00 92.44 90 VAL A N 1
ATOM 725 C CA . VAL A 1 90 ? 7.265 23.669 -16.708 1.00 92.44 90 VAL A CA 1
ATOM 726 C C . VAL A 1 90 ? 5.928 23.379 -17.394 1.00 92.44 90 VAL A C 1
ATOM 728 O O . VAL A 1 90 ? 5.882 23.335 -18.618 1.00 92.44 90 VAL A O 1
ATOM 731 N N . ARG A 1 91 ? 4.835 23.215 -16.632 1.00 89.56 91 ARG A N 1
ATOM 732 C CA . ARG A 1 91 ? 3.492 22.853 -17.135 1.00 89.56 91 ARG A CA 1
ATOM 733 C C . ARG A 1 91 ? 3.542 21.684 -18.131 1.00 89.56 91 ARG A C 1
ATOM 735 O O . ARG A 1 91 ? 3.172 21.856 -19.295 1.00 89.56 91 ARG A O 1
ATOM 742 N N . PRO A 1 92 ? 4.032 20.508 -17.700 1.00 85.38 92 PRO A N 1
ATOM 743 C CA . PRO A 1 92 ? 4.166 19.367 -18.591 1.00 85.38 92 PRO A CA 1
ATOM 744 C C . PRO A 1 92 ? 2.805 18.987 -19.200 1.00 85.38 92 PRO A C 1
ATOM 746 O O . PRO A 1 92 ? 1.777 19.092 -18.522 1.00 85.38 92 PRO A O 1
ATOM 749 N N . PRO A 1 93 ? 2.773 18.543 -20.469 1.00 88.06 93 PRO A N 1
ATOM 750 C CA . PRO A 1 93 ? 1.546 18.046 -21.075 1.00 88.06 93 PRO A CA 1
ATOM 751 C C . PRO A 1 93 ? 1.030 16.820 -20.297 1.00 88.06 93 PRO A C 1
ATOM 753 O O . PRO A 1 93 ? 1.847 16.038 -19.799 1.00 88.06 93 PRO A O 1
ATOM 756 N N . PRO A 1 94 ? -0.299 16.609 -20.208 1.00 86.88 94 PRO A N 1
ATOM 757 C CA . PRO A 1 94 ? -0.921 15.542 -19.414 1.00 86.88 94 PRO A CA 1
ATOM 758 C C . PRO A 1 94 ? -0.770 14.169 -20.093 1.00 86.88 94 PRO A C 1
ATOM 760 O O . PRO A 1 94 ? -1.738 13.548 -20.524 1.00 86.88 94 PRO A O 1
ATOM 763 N N . THR A 1 95 ? 0.472 13.717 -20.226 1.00 88.44 95 THR A N 1
ATOM 764 C CA . THR A 1 95 ? 0.880 12.501 -20.941 1.00 88.44 95 THR A CA 1
ATOM 765 C C . THR A 1 95 ? 1.855 11.692 -20.090 1.00 88.44 95 THR A C 1
ATOM 767 O O . THR A 1 95 ? 2.516 12.240 -19.202 1.00 88.44 95 THR A O 1
ATOM 770 N N . GLY A 1 96 ? 1.930 10.380 -20.335 1.00 87.50 96 GLY A N 1
ATOM 771 C CA . GLY A 1 96 ? 2.764 9.468 -19.549 1.00 87.50 96 GLY A CA 1
ATOM 772 C C . GLY A 1 96 ? 2.448 9.569 -18.056 1.00 87.50 96 GLY A C 1
ATOM 773 O O . GLY A 1 96 ? 1.286 9.515 -17.657 1.00 87.50 96 GLY A O 1
ATOM 774 N N . ILE A 1 97 ? 3.466 9.797 -17.224 1.00 85.94 97 ILE A N 1
ATOM 775 C CA . ILE A 1 97 ? 3.314 9.906 -15.762 1.00 85.94 97 ILE A CA 1
ATOM 776 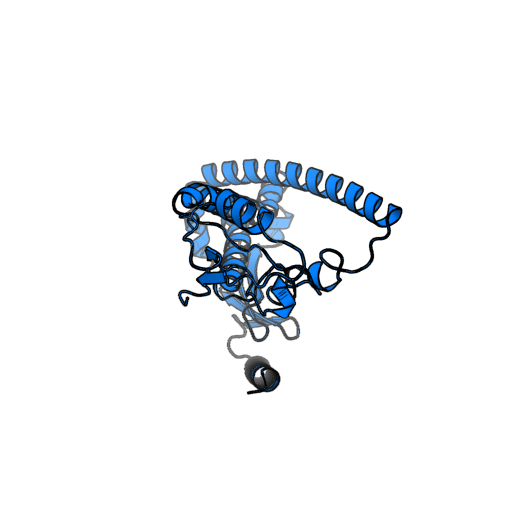C C . ILE A 1 97 ? 2.397 11.054 -15.302 1.00 85.94 97 ILE A C 1
ATOM 778 O O . ILE A 1 97 ? 1.888 11.009 -14.187 1.00 85.94 97 ILE A O 1
ATOM 782 N N . TYR A 1 98 ? 2.167 12.070 -16.142 1.00 85.19 98 TYR A N 1
ATOM 783 C CA . TYR A 1 98 ? 1.296 13.213 -15.833 1.00 85.19 98 TYR A CA 1
ATOM 784 C C . TYR A 1 98 ? -0.143 13.026 -16.328 1.00 85.19 98 TYR A C 1
ATOM 786 O O . TYR A 1 98 ? -0.982 13.909 -16.139 1.00 85.19 98 TYR A O 1
ATOM 794 N N . ALA A 1 99 ? -0.447 11.903 -16.985 1.00 88.81 99 ALA A N 1
ATOM 795 C CA . ALA A 1 99 ? -1.805 11.597 -17.403 1.00 88.81 99 ALA A CA 1
ATOM 796 C C . ALA A 1 99 ? -2.713 11.417 -16.167 1.00 88.81 99 ALA A C 1
ATOM 798 O O . ALA A 1 99 ? -2.313 10.740 -15.217 1.00 88.81 99 ALA A O 1
ATOM 799 N N . PRO A 1 100 ? -3.956 11.942 -16.172 1.00 87.50 100 PRO A N 1
ATOM 800 C CA . PRO A 1 100 ? -4.871 11.829 -15.032 1.00 87.50 100 PRO A CA 1
ATOM 801 C C . PRO A 1 100 ? -5.078 10.395 -14.520 1.00 87.50 100 PRO A C 1
ATOM 803 O O . PRO A 1 100 ? -5.158 10.174 -13.314 1.00 87.50 100 PRO A O 1
ATOM 806 N N . GLN A 1 101 ? -5.107 9.412 -15.424 1.00 89.06 101 GLN A N 1
ATOM 807 C CA . GLN A 1 101 ? -5.236 7.992 -15.074 1.00 89.06 101 GLN A CA 1
ATOM 808 C C . GLN A 1 101 ? -4.033 7.449 -14.289 1.00 89.06 101 GLN A C 1
ATOM 810 O O . GLN A 1 101 ? -4.205 6.632 -13.389 1.00 89.06 101 GLN A O 1
ATOM 815 N N . ASN A 1 102 ? -2.831 7.964 -14.567 1.00 90.06 102 ASN A N 1
ATOM 816 C CA . ASN A 1 102 ? -1.584 7.534 -13.936 1.00 90.06 102 ASN A CA 1
ATOM 817 C C . ASN A 1 102 ? -1.326 8.225 -12.583 1.00 90.06 102 ASN A C 1
ATOM 819 O O . ASN A 1 102 ? -0.454 7.792 -11.831 1.00 90.06 102 ASN A O 1
ATOM 823 N N . ILE A 1 103 ? -2.116 9.249 -12.234 1.00 86.44 103 ILE A N 1
ATOM 824 C CA . ILE A 1 103 ? -2.116 9.873 -10.900 1.00 86.44 103 ILE A CA 1
ATOM 825 C C . ILE A 1 103 ? -2.848 8.989 -9.881 1.00 86.44 103 ILE A C 1
ATOM 827 O O . ILE A 1 103 ? -2.495 8.963 -8.703 1.00 86.44 103 ILE A O 1
ATOM 831 N N . LEU A 1 104 ? -3.868 8.249 -10.321 1.00 86.69 104 LEU A N 1
ATOM 832 C CA . LEU A 1 104 ? -4.592 7.312 -9.469 1.00 86.69 104 LEU A CA 1
ATOM 833 C C . LEU A 1 104 ? -3.841 5.980 -9.434 1.00 86.69 104 LEU A C 1
ATOM 835 O O . LEU A 1 104 ? -3.643 5.343 -10.463 1.00 86.69 104 LEU A O 1
ATOM 839 N N . LEU A 1 105 ? -3.445 5.521 -8.246 1.00 86.56 105 LEU A N 1
ATOM 840 C CA . LEU A 1 105 ? -2.762 4.233 -8.068 1.00 86.56 105 LEU A CA 1
ATOM 841 C C . LEU A 1 105 ? -3.774 3.071 -8.021 1.00 86.56 105 LEU A C 1
ATOM 843 O O . LEU A 1 105 ? -3.804 2.290 -7.071 1.00 86.56 105 LEU A O 1
ATOM 847 N N . ILE A 1 106 ? -4.642 2.982 -9.031 1.00 87.25 106 ILE A N 1
ATOM 848 C CA . ILE A 1 106 ? -5.658 1.929 -9.145 1.00 87.25 106 ILE A CA 1
ATOM 849 C C . ILE A 1 106 ? -5.153 0.865 -10.133 1.00 87.25 106 ILE A C 1
ATOM 851 O O . ILE A 1 106 ? -4.923 1.199 -11.300 1.00 87.25 106 ILE A O 1
ATOM 855 N N . PRO A 1 107 ? -4.996 -0.408 -9.712 1.00 87.75 107 PRO A N 1
ATOM 856 C CA . PRO A 1 107 ? -4.558 -1.480 -10.601 1.00 87.75 107 PRO A CA 1
ATOM 857 C C . PRO A 1 107 ? -5.447 -1.615 -11.841 1.00 87.75 107 PRO A C 1
ATOM 859 O O . PRO A 1 107 ? -6.671 -1.687 -11.737 1.00 87.75 107 PRO A O 1
ATOM 862 N N . GLY A 1 108 ? -4.829 -1.655 -13.021 1.00 87.75 108 GLY A N 1
ATOM 863 C CA . GLY A 1 108 ? -5.509 -1.749 -14.316 1.00 87.75 108 GLY A CA 1
ATOM 864 C C . GLY A 1 108 ? -5.985 -0.424 -14.913 1.00 87.75 108 GLY A C 1
ATOM 865 O O . GLY A 1 108 ? -6.197 -0.375 -16.119 1.00 87.75 108 GLY A O 1
ATOM 866 N N . LEU A 1 109 ? -6.132 0.633 -14.107 1.00 89.38 109 LEU A N 1
ATOM 867 C CA . LEU A 1 109 ? -6.369 1.995 -14.606 1.00 89.38 109 LEU A CA 1
ATOM 868 C C . LEU A 1 109 ? -5.048 2.747 -14.799 1.00 89.38 109 LEU A C 1
ATOM 870 O O . LEU A 1 109 ? -4.890 3.499 -15.755 1.00 89.38 109 LEU A O 1
ATOM 874 N N . ASN A 1 110 ? -4.110 2.532 -13.880 1.00 92.12 110 ASN A N 1
ATOM 875 C CA . ASN A 1 110 ? -2.758 3.053 -13.968 1.00 92.12 110 ASN A CA 1
ATOM 876 C C . ASN A 1 110 ? -1.921 2.176 -14.910 1.00 92.12 110 ASN A C 1
ATOM 878 O O . ASN A 1 110 ? -1.818 0.968 -14.689 1.00 92.12 110 ASN A O 1
ATOM 882 N N . GLU A 1 111 ? -1.278 2.776 -15.910 1.00 89.44 111 GLU A N 1
ATOM 883 C CA . GLU A 1 111 ? -0.451 2.063 -16.898 1.00 89.44 111 GLU A CA 1
ATOM 884 C C . GLU A 1 111 ? 0.732 1.318 -16.261 1.00 89.44 111 GLU A C 1
ATOM 886 O O . GLU A 1 111 ? 1.213 0.327 -16.807 1.00 89.44 111 GLU A O 1
ATOM 891 N N . TYR A 1 112 ? 1.180 1.760 -15.083 1.00 90.25 112 TYR A N 1
ATOM 892 C CA . TYR A 1 112 ? 2.319 1.188 -14.366 1.00 90.25 112 TYR A CA 1
ATOM 893 C C . TYR A 1 112 ? 1.920 0.148 -13.311 1.00 90.25 112 TYR A C 1
ATOM 895 O O . TYR A 1 112 ? 2.795 -0.503 -12.737 1.00 90.25 112 TYR A O 1
ATOM 903 N N . ILE A 1 113 ? 0.621 -0.027 -13.032 1.00 90.75 113 ILE A N 1
ATOM 904 C CA . ILE A 1 113 ? 0.126 -0.992 -12.041 1.00 90.75 113 ILE A CA 1
ATOM 905 C C . ILE A 1 113 ? -0.778 -2.005 -12.750 1.00 90.75 113 ILE A C 1
ATOM 907 O O . ILE A 1 113 ? -1.973 -1.752 -12.936 1.00 90.75 113 ILE A O 1
ATOM 911 N N . PRO A 1 114 ? -0.249 -3.178 -13.135 1.00 90.00 114 PRO A N 1
ATOM 912 C CA . PRO A 1 114 ? -1.013 -4.139 -13.912 1.00 90.00 114 PRO A CA 1
ATOM 913 C C . PRO A 1 114 ? -2.110 -4.797 -13.063 1.00 90.00 114 PRO A C 1
ATOM 915 O O . PRO A 1 114 ? -1.911 -5.111 -11.887 1.00 90.00 114 PRO A O 1
ATOM 918 N N . SER A 1 115 ? -3.263 -5.072 -13.680 1.00 90.25 115 SER A N 1
ATOM 919 C CA . SER A 1 115 ? -4.397 -5.768 -13.047 1.00 90.25 115 SER A CA 1
ATOM 920 C C . SER A 1 115 ? -4.162 -7.283 -12.976 1.00 90.25 115 SER A C 1
ATOM 922 O O . SER A 1 115 ? -4.888 -8.086 -13.558 1.00 90.25 115 SER A O 1
ATOM 924 N N . THR A 1 116 ? -3.090 -7.689 -12.296 1.00 91.56 116 THR A N 1
ATOM 925 C CA . THR A 1 116 ? -2.782 -9.104 -12.058 1.00 91.56 116 THR A CA 1
ATOM 926 C C . THR A 1 116 ? -3.348 -9.561 -10.720 1.00 91.56 116 THR A C 1
ATOM 928 O O . THR A 1 116 ? -3.494 -8.774 -9.783 1.00 91.56 116 THR A O 1
ATOM 931 N N . ILE A 1 117 ? -3.608 -10.864 -10.595 1.00 88.81 117 ILE A N 1
ATOM 932 C CA . ILE A 1 117 ? -4.047 -11.477 -9.332 1.00 88.81 117 ILE A CA 1
ATOM 933 C C . ILE A 1 117 ? -3.043 -11.181 -8.206 1.00 88.81 117 ILE A C 1
ATOM 935 O O . ILE A 1 117 ? -3.452 -10.897 -7.085 1.00 88.81 117 ILE A O 1
ATOM 939 N N . ALA A 1 118 ? -1.740 -11.191 -8.510 1.00 90.06 118 ALA A N 1
ATOM 940 C CA . ALA A 1 118 ? -0.688 -10.899 -7.541 1.00 90.06 118 ALA A CA 1
ATOM 941 C C . ALA A 1 118 ? -0.792 -9.473 -6.975 1.00 90.06 118 ALA A C 1
ATOM 943 O O . ALA A 1 118 ? -0.695 -9.291 -5.763 1.00 90.06 118 ALA A O 1
ATOM 944 N N . VAL A 1 119 ? -1.044 -8.475 -7.829 1.00 90.38 119 VAL A N 1
ATOM 945 C CA . VAL A 1 119 ? -1.198 -7.074 -7.406 1.00 90.38 119 VAL A CA 1
ATOM 946 C C . VAL A 1 119 ? -2.456 -6.889 -6.558 1.00 90.38 119 VAL A C 1
ATOM 948 O O . VAL A 1 119 ? -2.387 -6.290 -5.485 1.00 90.38 119 VAL A O 1
ATOM 951 N N . TRP A 1 120 ? -3.591 -7.448 -6.983 1.00 88.19 120 TRP A N 1
ATOM 952 C CA . TRP A 1 120 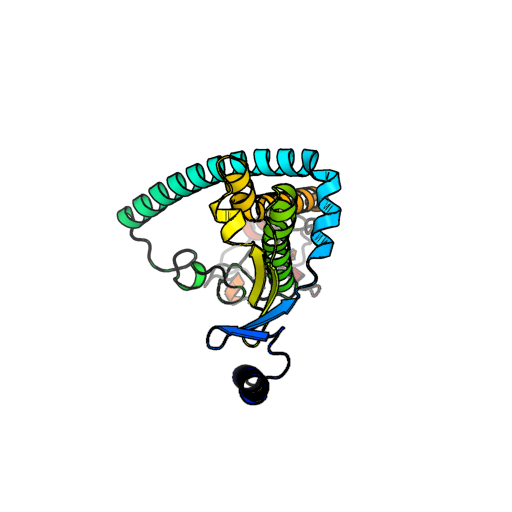? -4.832 -7.387 -6.204 1.00 88.19 120 TRP A CA 1
ATOM 953 C C . TRP A 1 120 ? -4.699 -8.080 -4.846 1.00 88.19 120 TRP A C 1
ATOM 955 O O . TRP A 1 120 ? -5.145 -7.547 -3.829 1.00 88.19 120 TRP A O 1
ATOM 965 N N . LEU A 1 121 ? -4.031 -9.234 -4.802 1.00 88.62 121 LEU A N 1
ATOM 966 C CA . LEU A 1 121 ? -3.749 -9.934 -3.554 1.00 88.62 121 LEU A CA 1
ATOM 967 C C . LEU A 1 121 ? -2.835 -9.104 -2.641 1.00 88.62 121 LEU A C 1
ATOM 969 O O . LEU A 1 121 ? -3.128 -8.968 -1.454 1.00 88.62 121 LEU A O 1
ATOM 973 N N . ALA A 1 122 ? -1.769 -8.509 -3.187 1.00 89.75 122 ALA A N 1
ATOM 974 C CA . ALA A 1 122 ? -0.867 -7.640 -2.435 1.00 89.75 122 ALA A CA 1
ATOM 975 C C . ALA A 1 122 ? -1.608 -6.436 -1.835 1.00 89.75 122 ALA A C 1
ATOM 977 O O . ALA A 1 122 ? -1.403 -6.116 -0.664 1.00 89.75 122 ALA A O 1
ATOM 978 N N . PHE A 1 123 ? -2.515 -5.814 -2.593 1.00 88.56 123 PHE A N 1
ATOM 979 C CA . PHE A 1 123 ? -3.350 -4.711 -2.118 1.00 88.56 123 PHE A CA 1
ATOM 980 C C . PHE A 1 123 ? -4.216 -5.122 -0.918 1.00 88.56 123 PHE A C 1
ATOM 982 O O . PHE A 1 123 ? -4.156 -4.491 0.140 1.00 88.56 123 PHE A O 1
ATOM 989 N N . VAL A 1 124 ? -4.956 -6.228 -1.045 1.00 88.69 124 VAL A N 1
ATOM 990 C CA . VAL A 1 124 ? -5.830 -6.755 0.019 1.00 88.69 124 VAL A CA 1
ATOM 991 C C . VAL A 1 124 ? -5.028 -7.113 1.272 1.00 88.69 124 VAL A C 1
ATOM 993 O O . VAL A 1 124 ? -5.417 -6.739 2.380 1.00 88.69 124 VAL A O 1
ATOM 996 N N . ILE A 1 125 ? -3.890 -7.796 1.111 1.00 90.06 125 ILE A N 1
ATOM 997 C CA . ILE A 1 125 ? -3.001 -8.162 2.222 1.00 90.06 125 ILE A CA 1
ATOM 998 C C . ILE A 1 125 ? -2.437 -6.913 2.901 1.00 90.06 125 ILE A C 1
ATOM 1000 O O . ILE A 1 125 ? -2.407 -6.847 4.128 1.00 90.06 125 ILE A O 1
ATOM 1004 N N . THR A 1 126 ? -2.016 -5.913 2.128 1.00 91.69 126 THR A N 1
ATOM 1005 C CA . THR A 1 126 ? -1.424 -4.684 2.672 1.00 91.69 126 THR A CA 1
ATOM 1006 C C . THR A 1 126 ? -2.436 -3.915 3.513 1.00 91.69 126 THR A C 1
ATOM 1008 O O . THR A 1 126 ? -2.119 -3.511 4.628 1.00 91.69 126 THR A O 1
ATOM 1011 N N . ILE A 1 127 ? -3.677 -3.776 3.037 1.00 91.50 127 ILE A N 1
ATOM 1012 C CA . ILE A 1 127 ? -4.753 -3.150 3.819 1.00 91.50 127 ILE A CA 1
ATOM 1013 C C . ILE A 1 127 ? -5.065 -3.973 5.069 1.00 91.50 127 ILE A C 1
ATOM 1015 O O . ILE A 1 127 ? -5.190 -3.410 6.153 1.00 91.50 127 ILE A O 1
ATOM 1019 N N . ALA A 1 128 ? -5.142 -5.302 4.961 1.00 92.81 128 ALA A N 1
ATOM 1020 C CA . ALA A 1 128 ? -5.365 -6.147 6.130 1.00 92.81 128 ALA A CA 1
ATOM 1021 C C . ALA A 1 128 ? -4.272 -5.929 7.189 1.00 92.81 128 ALA A C 1
ATOM 1023 O O . ALA A 1 128 ? -4.572 -5.694 8.355 1.00 92.81 128 ALA A O 1
ATOM 1024 N N . ILE A 1 129 ? -2.999 -5.946 6.792 1.00 94.75 129 ILE A N 1
ATOM 1025 C CA . ILE A 1 129 ? -1.868 -5.736 7.702 1.00 94.75 129 ILE A CA 1
ATOM 1026 C C . ILE A 1 129 ? -1.881 -4.324 8.314 1.00 94.75 129 ILE A C 1
ATOM 1028 O O . ILE A 1 129 ? -1.558 -4.167 9.499 1.00 94.75 129 ILE A O 1
ATOM 1032 N N . HIS A 1 130 ? -2.272 -3.314 7.534 1.00 95.31 130 HIS A N 1
ATOM 1033 C CA . HIS A 1 130 ? -2.428 -1.935 7.992 1.00 95.31 130 HIS A CA 1
ATOM 1034 C C . HIS A 1 130 ? -3.443 -1.846 9.139 1.00 95.31 130 HIS A C 1
ATOM 1036 O O . HIS A 1 130 ? -3.120 -1.423 10.251 1.00 95.31 130 HIS A O 1
ATOM 1042 N N . GLU A 1 131 ? -4.655 -2.333 8.886 1.00 95.19 131 GLU A N 1
ATOM 1043 C CA . GLU A 1 131 ? -5.786 -2.269 9.810 1.00 95.19 131 GLU A CA 1
ATOM 1044 C C . GLU A 1 131 ? -5.549 -3.127 11.055 1.00 95.19 131 GLU A C 1
ATOM 1046 O O . GLU A 1 131 ? -5.724 -2.678 12.190 1.00 95.19 131 GLU A O 1
ATOM 1051 N N . PHE A 1 132 ? -5.040 -4.349 10.876 1.00 94.38 132 PHE A N 1
ATOM 1052 C CA . PHE A 1 132 ? -4.672 -5.212 11.999 1.00 94.38 132 PHE A CA 1
ATOM 1053 C C . PHE A 1 132 ? -3.565 -4.589 12.855 1.00 94.38 132 PHE A C 1
ATOM 1055 O O . PHE A 1 132 ? -3.550 -4.802 14.068 1.00 94.38 132 PHE A O 1
ATOM 1062 N N . GLY A 1 133 ? -2.677 -3.785 12.262 1.00 95.69 133 GLY A N 1
ATOM 1063 C CA . GLY A 1 133 ? -1.705 -2.975 12.992 1.00 95.69 133 GLY A CA 1
ATOM 1064 C C . GLY A 1 133 ? -2.362 -2.048 14.006 1.00 95.69 133 GLY A C 1
ATOM 1065 O O . GLY A 1 133 ? -1.982 -2.056 15.181 1.00 95.69 133 GLY A O 1
ATOM 1066 N N . HIS A 1 134 ? -3.392 -1.311 13.583 1.00 95.81 134 HIS A N 1
ATOM 1067 C CA . HIS A 1 134 ? -4.183 -0.469 14.480 1.00 95.81 134 HIS A CA 1
ATOM 1068 C C . HIS A 1 134 ? -4.868 -1.287 15.578 1.00 95.81 134 HIS A C 1
ATOM 1070 O O . HIS A 1 134 ? -4.841 -0.879 16.740 1.00 95.81 134 HIS A O 1
ATOM 1076 N N . GLY A 1 135 ? -5.405 -2.468 15.261 1.00 95.44 135 GLY A N 1
ATOM 1077 C CA . GLY A 1 135 ? -6.032 -3.353 16.252 1.00 95.44 135 GLY A CA 1
ATOM 1078 C C . GLY A 1 135 ? -5.074 -3.890 17.307 1.00 95.44 135 GLY A C 1
ATOM 1079 O O . GLY A 1 135 ? -5.338 -3.773 18.506 1.00 95.44 135 GLY A O 1
ATOM 1080 N N . ILE A 1 136 ? -3.928 -4.421 16.878 1.00 96.12 136 ILE A N 1
ATOM 1081 C CA . ILE A 1 136 ? -2.886 -4.924 17.781 1.00 96.12 136 ILE A CA 1
ATOM 1082 C C . ILE A 1 136 ? -2.410 -3.799 18.700 1.00 96.12 136 ILE A C 1
ATOM 1084 O O . ILE A 1 136 ? -2.354 -3.969 19.922 1.00 96.12 136 ILE A O 1
ATOM 1088 N N . LEU A 1 137 ? -2.072 -2.643 18.125 1.00 96.19 137 LEU A N 1
ATOM 1089 C CA . LEU A 1 137 ? -1.462 -1.569 18.892 1.00 96.19 137 LEU A CA 1
ATOM 1090 C C . LEU A 1 137 ? -2.463 -0.844 19.794 1.00 96.19 137 LEU A C 1
ATOM 1092 O O . LEU A 1 137 ? -2.081 -0.426 20.885 1.00 96.19 137 LEU A O 1
ATOM 1096 N N . SER A 1 138 ? -3.741 -0.784 19.404 1.00 96.31 138 SER A N 1
ATOM 1097 C CA . SER A 1 138 ? -4.824 -0.341 20.289 1.00 96.31 138 SER A CA 1
ATOM 1098 C C . SER A 1 138 ? -4.833 -1.165 21.574 1.00 96.31 138 SER A C 1
ATOM 1100 O O . SER A 1 138 ? -4.696 -0.605 22.660 1.00 96.31 138 SER A O 1
ATOM 1102 N N . ARG A 1 139 ? -4.849 -2.503 21.479 1.00 95.56 139 ARG A N 1
ATOM 1103 C CA . ARG A 1 139 ? -4.823 -3.365 22.675 1.00 95.56 139 ARG A CA 1
ATOM 1104 C C . ARG A 1 139 ? -3.541 -3.215 23.492 1.00 95.56 139 ARG A C 1
ATOM 1106 O O . ARG A 1 139 ? -3.602 -3.160 24.716 1.00 95.56 139 ARG A O 1
ATOM 1113 N N . VAL A 1 140 ? -2.384 -3.094 22.839 1.00 95.88 140 VAL A N 1
ATOM 1114 C CA . VAL A 1 140 ? -1.080 -2.886 23.505 1.00 95.88 140 VAL A CA 1
ATOM 1115 C C . VAL A 1 140 ? -1.008 -1.559 24.275 1.00 95.88 140 VAL A C 1
ATOM 1117 O O . VAL A 1 140 ? -0.332 -1.478 25.309 1.00 95.88 140 VAL A O 1
ATOM 1120 N N . GLU A 1 141 ? -1.688 -0.520 23.793 1.00 95.69 141 GLU A N 1
ATOM 1121 C CA . GLU A 1 141 ? -1.750 0.801 24.430 1.00 95.69 141 GLU A CA 1
ATOM 1122 C C . GLU A 1 141 ? -2.955 0.973 25.375 1.00 95.69 141 GLU A C 1
ATOM 1124 O O . GLU A 1 141 ? -3.156 2.061 25.914 1.00 95.69 141 GLU A O 1
ATOM 1129 N N . ASN A 1 142 ? -3.675 -0.118 25.671 1.00 94.50 142 ASN A N 1
ATOM 1130 C CA . ASN A 1 142 ? -4.883 -0.161 26.507 1.00 94.50 142 ASN A CA 1
ATOM 1131 C C . ASN A 1 142 ? -6.062 0.652 25.951 1.00 94.50 142 ASN A C 1
ATOM 1133 O O . ASN A 1 142 ? -6.795 1.280 26.705 1.00 94.50 142 ASN A O 1
ATOM 1137 N N . ILE A 1 143 ? -6.242 0.624 24.635 1.00 95.62 143 ILE A N 1
ATOM 1138 C CA . ILE A 1 143 ? -7.423 1.135 23.939 1.00 95.62 143 ILE A CA 1
ATOM 1139 C C . ILE A 1 143 ? -8.273 -0.082 23.556 1.00 95.62 143 ILE A C 1
ATOM 1141 O O . ILE A 1 143 ? -7.771 -1.033 22.939 1.00 95.62 143 ILE A O 1
ATOM 1145 N N . ALA A 1 144 ? -9.542 -0.113 23.964 1.00 95.00 144 ALA A N 1
ATOM 1146 C CA . ALA A 1 144 ? -10.446 -1.178 23.549 1.00 95.00 144 ALA A CA 1
ATOM 1147 C C . ALA A 1 144 ? -10.670 -1.157 22.028 1.00 95.00 144 ALA A C 1
ATOM 1149 O O . ALA A 1 144 ? -10.569 -0.123 21.377 1.00 95.00 144 ALA A O 1
ATOM 1150 N N . VAL A 1 145 ? -10.955 -2.321 21.449 1.00 96.06 145 VAL A N 1
ATOM 1151 C CA . VAL A 1 145 ? -11.369 -2.448 20.047 1.00 96.06 145 VAL A CA 1
ATOM 1152 C C . VAL A 1 145 ? -12.804 -2.948 20.076 1.00 96.06 145 VAL A C 1
ATOM 1154 O O . VAL A 1 145 ? -13.065 -3.986 20.675 1.00 96.06 145 VAL A O 1
ATOM 1157 N N . LYS A 1 146 ? -13.736 -2.208 19.477 1.00 94.00 146 LYS A N 1
ATOM 1158 C CA . LYS A 1 146 ? -15.157 -2.575 19.446 1.00 94.00 146 LYS A CA 1
ATOM 1159 C C . LYS A 1 146 ? -15.401 -3.696 18.452 1.00 94.00 146 LYS A C 1
ATOM 1161 O O . LYS A 1 146 ? -16.036 -4.693 18.778 1.00 94.00 146 LYS A O 1
ATOM 1166 N N . SER A 1 147 ? -14.897 -3.526 17.235 1.00 93.75 147 SER A N 1
ATOM 1167 C CA . SER A 1 147 ? -15.156 -4.456 16.146 1.00 93.75 147 SER A CA 1
ATOM 1168 C C . SER A 1 147 ? -14.027 -4.459 15.121 1.00 93.75 147 SER A C 1
ATOM 1170 O O . SER A 1 147 ? -13.197 -3.548 15.068 1.00 93.75 147 SER A O 1
ATOM 1172 N N . VAL A 1 148 ? -13.995 -5.510 14.310 1.00 95.31 148 VAL A N 1
ATOM 1173 C CA . VAL A 1 148 ? -13.168 -5.600 13.102 1.00 95.31 148 VAL A CA 1
ATOM 1174 C C . VAL A 1 148 ? -13.996 -6.133 11.958 1.00 95.31 148 VAL A C 1
ATOM 1176 O O . VAL A 1 148 ? -14.958 -6.865 12.188 1.00 95.31 148 VAL A O 1
ATOM 1179 N N . GLY A 1 149 ? -13.627 -5.823 10.725 1.00 93.38 149 GLY A N 1
ATOM 1180 C CA . GLY A 1 149 ? -14.419 -6.299 9.607 1.00 93.38 149 GLY A CA 1
ATOM 1181 C C . GLY A 1 149 ? -13.833 -6.046 8.238 1.00 93.38 149 GLY A C 1
ATOM 1182 O O . GLY A 1 149 ? -12.699 -5.593 8.090 1.00 93.38 149 GLY A O 1
ATOM 1183 N N . ALA A 1 150 ? -14.644 -6.369 7.238 1.00 93.38 150 ALA A N 1
ATOM 1184 C CA . ALA A 1 150 ? -14.365 -6.145 5.829 1.00 93.38 150 ALA A CA 1
ATOM 1185 C C . ALA A 1 150 ? -15.428 -5.227 5.219 1.00 93.38 150 ALA A C 1
ATOM 1187 O O . ALA A 1 150 ? -16.606 -5.297 5.576 1.00 93.38 150 ALA A O 1
ATOM 1188 N N . LEU A 1 151 ? -14.999 -4.383 4.286 1.00 92.06 151 LEU A N 1
ATOM 1189 C CA . LEU A 1 151 ? -15.849 -3.520 3.478 1.00 92.06 151 LEU A CA 1
ATOM 1190 C C . LEU A 1 151 ? -15.992 -4.132 2.088 1.00 92.06 151 LEU A C 1
ATOM 1192 O O . LEU A 1 151 ? -14.997 -4.440 1.427 1.00 92.06 151 LEU A O 1
ATOM 1196 N N . LEU A 1 152 ? -17.233 -4.287 1.637 1.00 91.31 152 LEU A N 1
ATOM 1197 C CA . LEU A 1 152 ? -17.558 -4.814 0.320 1.00 91.31 152 LEU A CA 1
ATOM 1198 C C . LEU A 1 152 ? -18.347 -3.786 -0.484 1.00 91.31 152 LEU A C 1
ATOM 1200 O O . LEU A 1 152 ? -19.306 -3.194 0.010 1.00 91.31 152 LEU A O 1
ATOM 1204 N N . LEU A 1 153 ? -17.955 -3.623 -1.743 1.00 90.25 153 LEU A N 1
ATOM 1205 C CA . LEU A 1 153 ? -18.709 -2.922 -2.772 1.00 90.25 153 LEU A CA 1
ATOM 1206 C C . LEU A 1 153 ? -18.540 -3.706 -4.066 1.00 90.25 153 LEU A C 1
ATOM 1208 O O . LEU A 1 153 ? -17.601 -3.457 -4.819 1.00 90.25 153 LEU A O 1
ATOM 1212 N N . VAL A 1 154 ? -19.423 -4.683 -4.294 1.00 86.50 154 VAL A N 1
ATOM 1213 C CA . VAL A 1 154 ? -19.305 -5.716 -5.345 1.00 86.50 154 VAL A CA 1
ATOM 1214 C C . VAL A 1 154 ? -18.103 -6.647 -5.128 1.00 86.50 154 VAL A C 1
ATOM 1216 O O . VAL A 1 154 ? -18.272 -7.860 -5.055 1.00 86.50 154 VAL A O 1
ATOM 1219 N N . VAL A 1 155 ? -16.912 -6.081 -4.946 1.00 83.25 155 VAL A N 1
ATOM 1220 C CA . VAL A 1 155 ? -15.667 -6.737 -4.543 1.00 83.25 155 VAL A CA 1
ATOM 1221 C C . VAL A 1 155 ? -15.250 -6.281 -3.137 1.00 83.25 155 VAL A C 1
ATOM 1223 O O . VAL A 1 155 ? -15.702 -5.229 -2.671 1.00 83.25 155 VAL A O 1
ATOM 1226 N N . PRO A 1 156 ? -14.400 -7.042 -2.425 1.00 83.00 156 PRO A N 1
ATOM 1227 C CA . PRO A 1 156 ? -13.776 -6.568 -1.195 1.00 83.00 156 PRO A CA 1
ATOM 1228 C C . PRO A 1 156 ? -12.925 -5.330 -1.491 1.00 83.00 156 PRO A C 1
ATOM 1230 O O . PRO A 1 156 ? -11.965 -5.405 -2.254 1.00 83.00 156 PRO A O 1
ATOM 1233 N N . ILE A 1 157 ? -13.289 -4.195 -0.898 1.00 86.44 157 ILE A N 1
ATOM 1234 C CA . ILE A 1 157 ? -12.579 -2.922 -1.092 1.00 86.44 157 ILE A CA 1
ATOM 1235 C C . ILE A 1 157 ? -11.631 -2.601 0.066 1.00 86.44 157 ILE A C 1
ATOM 1237 O O . ILE A 1 157 ? -10.760 -1.750 -0.081 1.00 86.44 157 ILE A O 1
ATOM 1241 N N . GLY A 1 158 ? -11.763 -3.287 1.206 1.00 87.62 158 GLY A N 1
ATOM 1242 C CA . GLY A 1 158 ? -10.838 -3.122 2.321 1.00 87.62 158 GLY A CA 1
ATOM 1243 C C . GLY A 1 158 ? -11.239 -3.867 3.588 1.00 87.62 158 GLY A C 1
ATOM 1244 O O . GLY A 1 158 ? -12.264 -4.548 3.643 1.00 87.62 158 GLY A O 1
ATOM 1245 N N . PHE A 1 159 ? -10.415 -3.700 4.616 1.00 92.06 159 PHE A N 1
ATOM 1246 C CA . PHE A 1 159 ? -10.691 -4.110 5.989 1.00 92.06 159 PHE A CA 1
ATOM 1247 C C . PHE A 1 159 ? -10.819 -2.871 6.866 1.00 92.06 159 PHE A C 1
ATOM 1249 O O . PHE A 1 159 ? -10.490 -1.770 6.431 1.00 92.06 159 PHE A O 1
ATOM 1256 N N . PHE A 1 160 ? -11.305 -3.044 8.088 1.00 93.56 160 PHE A N 1
ATOM 1257 C CA . PHE A 1 160 ? -11.265 -1.990 9.089 1.00 93.56 160 PHE A CA 1
ATOM 1258 C C . PHE A 1 160 ? -11.114 -2.580 10.490 1.00 93.56 160 PHE A C 1
ATOM 1260 O O . PHE A 1 160 ? -11.563 -3.699 10.776 1.00 93.56 160 PHE A O 1
ATOM 1267 N N . VAL A 1 161 ? -10.521 -1.788 11.374 1.00 94.69 161 VAL A N 1
ATOM 1268 C CA . VAL A 1 161 ? -10.569 -1.986 12.822 1.00 94.69 161 VAL A CA 1
ATOM 1269 C C . VAL A 1 161 ? -11.190 -0.757 13.472 1.00 94.69 161 VAL A C 1
ATOM 1271 O O . VAL A 1 161 ? -10.869 0.366 13.107 1.00 94.69 161 VAL A O 1
ATOM 1274 N N . GLU A 1 162 ? -12.076 -0.967 14.445 1.00 93.94 162 GLU A N 1
ATOM 1275 C CA . GLU A 1 162 ? -12.814 0.098 15.129 1.00 93.94 162 GLU A CA 1
ATOM 1276 C C . GLU A 1 162 ? -12.366 0.201 16.601 1.00 93.94 162 GLU A C 1
ATOM 1278 O O . GLU A 1 162 ? -12.868 -0.548 17.446 1.00 93.94 162 GLU A O 1
ATOM 1283 N N . PRO A 1 163 ? -11.399 1.079 16.940 1.00 93.94 163 PRO A N 1
ATOM 1284 C CA . PRO A 1 163 ? -11.042 1.380 18.325 1.00 93.94 163 PRO A CA 1
ATOM 1285 C C . PRO A 1 163 ? -12.197 2.043 19.083 1.00 93.94 163 PRO A C 1
ATOM 1287 O O . PRO A 1 163 ? -13.031 2.731 18.497 1.00 93.94 163 PRO A O 1
ATOM 1290 N N . ASP A 1 164 ? -12.231 1.879 20.403 1.00 95.62 164 ASP A N 1
ATOM 1291 C CA . ASP A 1 164 ? -13.175 2.597 21.250 1.00 95.62 164 ASP A CA 1
ATOM 1292 C C . ASP A 1 164 ? -12.839 4.095 21.301 1.00 95.62 164 ASP A C 1
ATOM 1294 O O . ASP A 1 164 ? -11.727 4.499 21.650 1.00 95.62 164 ASP A O 1
ATOM 1298 N N . GLU A 1 165 ? -13.811 4.923 20.921 1.00 93.25 165 GLU A N 1
ATOM 1299 C CA . GLU A 1 165 ? -13.634 6.370 20.817 1.00 93.25 165 GLU A CA 1
ATOM 1300 C C . GLU A 1 165 ? -13.414 7.046 22.175 1.00 93.25 165 GLU A C 1
ATOM 1302 O O . GLU A 1 165 ? -12.641 8.003 22.256 1.00 93.25 165 GLU A O 1
ATOM 1307 N N . GLU A 1 166 ? -14.051 6.569 23.251 1.00 94.00 166 GLU A N 1
ATOM 1308 C CA . GLU A 1 166 ? -13.873 7.158 24.581 1.00 94.00 166 GLU A CA 1
ATOM 1309 C C . GLU A 1 166 ? -12.458 6.899 25.096 1.00 94.00 166 GLU A C 1
ATOM 1311 O O . GLU A 1 166 ? -11.773 7.833 25.527 1.00 94.00 166 GLU A O 1
ATOM 1316 N N . ASP A 1 167 ? -11.987 5.656 24.988 1.00 94.00 167 ASP A N 1
ATOM 1317 C CA . ASP A 1 167 ? -10.621 5.272 25.346 1.00 94.00 167 ASP A CA 1
ATOM 1318 C C . ASP A 1 167 ? -9.587 6.025 24.499 1.00 94.00 167 ASP A C 1
ATOM 1320 O O . ASP A 1 167 ? -8.582 6.540 25.011 1.00 94.00 167 ASP A O 1
ATOM 1324 N N . LEU A 1 168 ? -9.844 6.152 23.194 1.00 93.50 168 LEU A N 1
ATOM 1325 C CA . LEU A 1 168 ? -8.972 6.881 22.279 1.00 93.50 168 LEU A CA 1
ATOM 1326 C C . LEU A 1 168 ? -8.910 8.384 22.597 1.00 93.50 168 LEU A C 1
ATOM 1328 O O . LEU A 1 168 ? -7.851 9.017 22.479 1.00 93.50 168 LEU A O 1
ATOM 1332 N N . ASN A 1 169 ? -10.024 8.981 23.013 1.00 93.94 169 ASN A N 1
ATOM 1333 C CA . ASN A 1 169 ? -10.082 10.389 23.404 1.00 93.94 169 ASN A CA 1
ATOM 1334 C C . ASN A 1 169 ? -9.430 10.645 24.765 1.00 93.94 169 ASN A C 1
ATOM 1336 O O . ASN A 1 169 ? -8.793 11.686 24.954 1.00 93.94 169 ASN A O 1
ATOM 1340 N N . ARG A 1 170 ? -9.509 9.680 25.688 1.00 94.88 170 ARG A N 1
ATOM 1341 C CA . ARG A 1 170 ? -8.808 9.725 26.982 1.00 94.88 170 ARG A CA 1
ATOM 1342 C C . ARG A 1 170 ? -7.296 9.539 26.835 1.00 94.88 170 ARG A C 1
ATOM 1344 O O . ARG A 1 170 ? -6.528 10.108 27.612 1.00 94.88 170 ARG A O 1
ATOM 1351 N N . THR A 1 171 ? -6.851 8.785 25.833 1.00 94.69 171 THR A N 1
ATOM 1352 C CA . THR A 1 171 ? -5.427 8.512 25.596 1.00 94.69 171 THR A CA 1
ATOM 1353 C C . THR A 1 171 ? -4.684 9.749 25.076 1.00 94.69 171 THR A C 1
ATOM 1355 O O . THR A 1 171 ? -5.155 10.454 24.185 1.00 94.69 171 THR A O 1
ATOM 1358 N N . ARG A 1 172 ? -3.482 10.025 25.607 1.00 94.19 172 ARG A N 1
ATOM 1359 C CA . ARG A 1 172 ? -2.659 11.195 25.240 1.00 94.19 172 ARG A CA 1
ATOM 1360 C C . ARG A 1 172 ? -1.198 10.835 24.963 1.00 94.19 172 ARG A C 1
ATOM 1362 O O . ARG A 1 172 ? -0.695 9.800 25.403 1.00 94.19 172 ARG A O 1
ATOM 1369 N N . GLY A 1 173 ? -0.514 11.725 24.244 1.00 94.50 173 GLY A N 1
ATOM 1370 C CA . GLY A 1 173 ? 0.924 11.644 23.985 1.00 94.50 173 GLY A CA 1
ATOM 1371 C C . GLY A 1 173 ? 1.320 10.444 23.124 1.00 94.50 173 GLY A C 1
ATOM 1372 O O . GLY A 1 173 ? 0.618 10.074 22.183 1.00 94.50 173 GLY A O 1
ATOM 1373 N N . MET A 1 174 ? 2.452 9.824 23.463 1.00 94.25 174 MET A N 1
ATOM 1374 C CA . MET A 1 174 ? 3.093 8.804 22.628 1.00 94.25 174 MET A CA 1
ATOM 1375 C C . MET A 1 174 ? 2.216 7.573 22.364 1.00 94.25 174 MET A C 1
ATOM 1377 O O . MET A 1 174 ? 2.296 6.996 21.287 1.00 94.25 174 MET A O 1
ATOM 1381 N N . ARG A 1 175 ? 1.338 7.195 23.301 1.00 94.75 175 ARG A N 1
ATOM 1382 C CA . ARG A 1 175 ? 0.420 6.056 23.120 1.00 94.75 175 ARG A CA 1
ATOM 1383 C C . ARG A 1 175 ? -0.535 6.282 21.944 1.00 94.75 175 ARG A C 1
ATOM 1385 O O . ARG A 1 175 ? -0.700 5.412 21.095 1.00 94.75 175 ARG A O 1
ATOM 1392 N N . LYS A 1 176 ? -1.099 7.492 21.861 1.00 94.88 176 LYS A N 1
ATOM 1393 C CA . LYS A 1 176 ? -2.005 7.899 20.780 1.00 94.88 176 LYS A CA 1
ATOM 1394 C C . LYS A 1 176 ? -1.264 8.024 19.448 1.00 94.88 176 LYS A C 1
ATOM 1396 O O . LYS A 1 176 ? -1.750 7.541 18.433 1.00 94.88 176 LYS A O 1
ATOM 1401 N N . ILE A 1 177 ? -0.067 8.615 19.467 1.00 94.88 177 ILE A N 1
ATOM 1402 C CA . ILE A 1 177 ? 0.770 8.785 18.267 1.00 94.88 177 ILE A CA 1
ATOM 1403 C C . ILE A 1 177 ? 1.173 7.424 17.688 1.00 94.88 177 ILE A C 1
ATOM 1405 O O . ILE A 1 177 ? 1.053 7.208 16.486 1.00 94.88 177 ILE A O 1
ATOM 1409 N N . ARG A 1 178 ? 1.592 6.484 18.543 1.00 95.44 178 ARG A N 1
ATOM 1410 C CA . ARG A 1 178 ? 1.895 5.105 18.148 1.00 95.44 178 ARG A CA 1
ATOM 1411 C C . ARG A 1 178 ? 0.694 4.440 17.491 1.00 95.44 178 ARG A C 1
ATOM 1413 O O . ARG A 1 178 ? 0.854 3.921 16.394 1.00 95.44 178 ARG A O 1
ATOM 1420 N N . MET A 1 179 ? -0.488 4.501 18.115 1.00 94.25 179 MET A N 1
ATOM 1421 C CA . MET A 1 179 ? -1.719 3.932 17.550 1.00 94.25 179 MET A CA 1
ATOM 1422 C C . MET A 1 179 ? -1.997 4.477 16.143 1.00 94.25 179 MET A C 1
ATOM 1424 O O . MET A 1 179 ? -2.170 3.682 15.224 1.00 94.25 179 MET A O 1
ATOM 1428 N N . PHE A 1 180 ? -1.954 5.799 15.938 1.00 93.06 180 PHE A N 1
ATOM 1429 C CA . PHE A 1 180 ? -2.156 6.389 14.607 1.00 93.06 180 PHE A CA 1
ATOM 1430 C C . PHE A 1 180 ? -1.051 6.032 13.605 1.00 93.06 180 PHE A C 1
ATOM 1432 O O . PHE A 1 180 ? -1.318 5.902 12.415 1.00 93.06 180 PHE A O 1
ATOM 1439 N N . GLY A 1 181 ? 0.184 5.840 14.068 1.00 93.62 181 GLY A N 1
ATOM 1440 C CA . GLY A 1 181 ? 1.299 5.411 13.225 1.00 93.62 181 GLY A CA 1
ATOM 1441 C C . GLY A 1 181 ? 1.333 3.908 12.922 1.00 93.62 181 GLY A C 1
ATOM 1442 O O . GLY A 1 181 ? 2.159 3.490 12.110 1.00 93.62 181 GLY A O 1
ATOM 1443 N N . ALA A 1 182 ? 0.487 3.085 13.556 1.00 94.38 182 ALA A N 1
ATOM 1444 C CA . ALA A 1 182 ? 0.597 1.623 13.526 1.00 94.38 182 ALA A CA 1
ATOM 1445 C C . ALA A 1 182 ? 0.505 1.046 12.108 1.00 94.38 182 ALA A C 1
ATOM 1447 O O . ALA A 1 182 ? 1.401 0.318 11.677 1.00 94.38 182 ALA A O 1
ATOM 1448 N N . GLY A 1 183 ? -0.557 1.400 11.378 1.00 92.56 183 GLY A N 1
ATOM 1449 C CA . GLY A 1 183 ? -0.788 0.895 10.030 1.00 92.56 183 GLY A CA 1
ATOM 1450 C C . GLY A 1 183 ? 0.301 1.334 9.055 1.00 92.56 183 GLY A C 1
ATOM 1451 O O . GLY A 1 183 ? 0.820 0.522 8.289 1.00 92.56 183 GLY A O 1
ATOM 1452 N N . ILE A 1 184 ? 0.725 2.600 9.131 1.00 92.12 184 ILE A N 1
ATOM 1453 C CA . ILE A 1 184 ? 1.801 3.136 8.283 1.00 92.12 184 ILE A CA 1
ATOM 1454 C C . ILE A 1 184 ? 3.117 2.400 8.562 1.00 92.12 184 ILE A C 1
ATOM 1456 O O . ILE A 1 184 ? 3.791 1.970 7.628 1.00 92.12 184 ILE A O 1
ATOM 1460 N N . THR A 1 185 ? 3.455 2.200 9.840 1.00 94.00 185 THR A N 1
ATOM 1461 C CA . THR A 1 185 ? 4.663 1.470 10.256 1.00 94.00 185 THR A CA 1
ATOM 1462 C C . THR A 1 185 ? 4.679 0.063 9.671 1.00 94.00 185 THR A C 1
ATOM 1464 O O . THR A 1 185 ? 5.680 -0.349 9.087 1.00 94.00 185 THR A O 1
ATOM 1467 N N . ASN A 1 186 ? 3.561 -0.660 9.771 1.00 95.12 186 ASN A N 1
ATOM 1468 C CA . ASN A 1 186 ? 3.459 -2.008 9.226 1.00 95.12 186 ASN A CA 1
ATOM 1469 C C . ASN A 1 186 ? 3.641 -2.036 7.709 1.00 95.12 186 ASN A C 1
ATOM 1471 O O . ASN A 1 186 ? 4.392 -2.869 7.208 1.00 95.12 186 ASN A O 1
ATOM 1475 N N . ASN A 1 187 ? 3.017 -1.109 6.983 1.00 94.12 187 ASN A N 1
ATOM 1476 C CA . ASN A 1 187 ? 3.157 -1.050 5.529 1.00 94.12 187 ASN A CA 1
ATOM 1477 C C . ASN A 1 187 ? 4.594 -0.726 5.105 1.00 94.12 187 ASN A C 1
ATOM 1479 O O . ASN A 1 187 ? 5.095 -1.341 4.167 1.00 94.12 187 ASN A O 1
ATOM 1483 N N . ILE A 1 188 ? 5.279 0.179 5.813 1.00 92.88 188 ILE A N 1
ATOM 1484 C CA . ILE A 1 188 ? 6.699 0.481 5.565 1.00 92.88 188 ILE A CA 1
ATOM 1485 C C . ILE A 1 188 ? 7.556 -0.768 5.773 1.00 92.88 188 ILE A C 1
ATOM 1487 O O . ILE A 1 188 ? 8.409 -1.075 4.944 1.00 92.88 188 ILE A O 1
ATOM 1491 N N . VAL A 1 189 ? 7.335 -1.500 6.865 1.00 93.19 189 VAL A N 1
ATOM 1492 C CA . VAL A 1 189 ? 8.131 -2.687 7.203 1.00 93.19 189 VAL A CA 1
ATOM 1493 C C . VAL A 1 189 ? 7.882 -3.821 6.214 1.00 93.19 189 VAL A C 1
ATOM 1495 O O . VAL A 1 189 ? 8.841 -4.423 5.737 1.00 93.19 189 VAL A O 1
ATOM 1498 N N . VAL A 1 190 ? 6.623 -4.089 5.858 1.00 93.94 190 VAL A N 1
ATOM 1499 C CA . VAL A 1 190 ? 6.280 -5.098 4.844 1.00 93.94 190 VAL A CA 1
ATOM 1500 C C . VAL A 1 190 ? 6.848 -4.709 3.486 1.00 93.94 190 VAL A C 1
ATOM 1502 O O . VAL A 1 190 ? 7.504 -5.531 2.854 1.00 93.94 190 VAL A O 1
ATOM 1505 N N . GLY A 1 191 ? 6.671 -3.457 3.061 1.00 93.31 191 GLY A N 1
ATOM 1506 C CA . GLY A 1 191 ? 7.229 -2.959 1.805 1.00 93.31 191 GLY A CA 1
ATOM 1507 C C . GLY A 1 191 ? 8.753 -3.069 1.769 1.00 93.31 191 GLY A C 1
ATOM 1508 O O . GLY A 1 191 ? 9.310 -3.582 0.802 1.00 93.31 191 GLY A O 1
ATOM 1509 N N . GLY A 1 192 ? 9.428 -2.673 2.851 1.00 93.25 192 GLY A N 1
ATOM 1510 C CA . GLY A 1 192 ? 10.877 -2.802 2.996 1.00 93.25 192 GLY A CA 1
ATOM 1511 C C . GLY A 1 192 ? 11.352 -4.255 2.971 1.00 93.25 192 GLY A C 1
ATOM 1512 O O . GLY A 1 192 ? 12.349 -4.557 2.321 1.00 93.25 192 GLY A O 1
ATOM 1513 N N . LEU A 1 193 ? 10.621 -5.172 3.612 1.00 94.88 193 LEU A N 1
ATOM 1514 C CA . LEU A 1 193 ? 10.924 -6.602 3.571 1.00 94.88 193 LEU A CA 1
ATOM 1515 C C . LEU A 1 193 ? 10.734 -7.175 2.164 1.00 94.88 193 LEU A C 1
ATOM 1517 O O . LEU A 1 193 ? 11.608 -7.887 1.681 1.00 94.88 193 LEU A O 1
ATOM 1521 N N . CYS A 1 194 ? 9.632 -6.847 1.487 1.00 93.50 194 CYS A N 1
ATOM 1522 C CA . CYS A 1 194 ? 9.399 -7.251 0.102 1.00 93.50 194 CYS A CA 1
ATOM 1523 C C . CYS A 1 194 ? 10.497 -6.720 -0.826 1.00 93.50 194 CYS A C 1
ATOM 1525 O O . CYS A 1 194 ? 10.993 -7.464 -1.667 1.00 93.50 194 CYS A O 1
ATOM 1527 N N . PHE A 1 195 ? 10.919 -5.468 -0.641 1.00 93.88 195 PHE A N 1
ATOM 1528 C CA . PHE A 1 195 ? 12.007 -4.861 -1.405 1.00 93.88 195 PHE A CA 1
ATOM 1529 C C . PHE A 1 195 ? 13.357 -5.538 -1.131 1.00 93.88 195 PHE A C 1
ATOM 1531 O O . PHE A 1 195 ? 14.102 -5.834 -2.063 1.00 93.88 195 PHE A O 1
ATOM 1538 N N . LEU A 1 196 ? 13.656 -5.858 0.131 1.00 95.50 196 LEU A N 1
ATOM 1539 C CA . LEU A 1 196 ? 14.854 -6.610 0.499 1.00 95.50 196 LEU A CA 1
ATOM 1540 C C . LEU A 1 196 ? 14.846 -8.009 -0.126 1.00 95.50 196 LEU A C 1
ATOM 1542 O O . LEU A 1 196 ? 15.834 -8.416 -0.728 1.00 95.50 196 LEU A O 1
ATOM 1546 N N . VAL A 1 197 ? 13.728 -8.731 -0.017 1.00 94.56 197 VAL A N 1
ATOM 1547 C CA . VAL A 1 197 ? 13.560 -10.051 -0.637 1.00 94.56 197 VAL A CA 1
ATOM 1548 C C . VAL A 1 197 ? 13.739 -9.951 -2.148 1.00 94.56 197 VAL A C 1
ATOM 155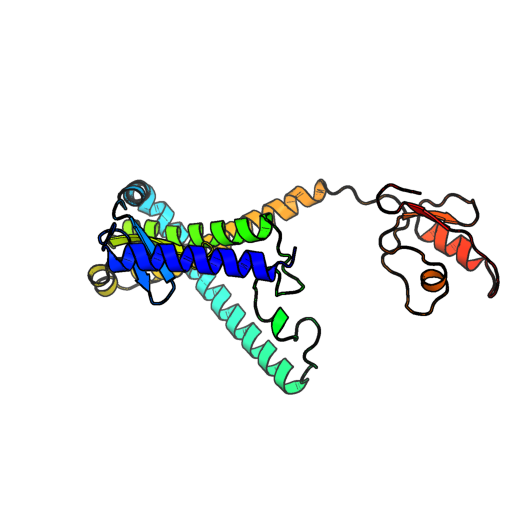0 O O . VAL A 1 197 ? 14.475 -10.747 -2.715 1.00 94.56 197 VAL A O 1
ATOM 1553 N N . MET A 1 198 ? 13.151 -8.944 -2.796 1.00 91.75 198 MET A N 1
ATOM 1554 C CA . MET A 1 198 ? 13.348 -8.694 -4.223 1.00 91.75 198 MET A CA 1
ATOM 1555 C C . MET A 1 198 ? 14.836 -8.544 -4.568 1.00 91.75 198 MET A C 1
ATOM 1557 O O . MET A 1 198 ? 15.301 -9.227 -5.475 1.00 91.75 198 MET A O 1
ATOM 1561 N N . ILE A 1 199 ? 15.594 -7.725 -3.825 1.00 93.00 199 ILE A N 1
ATOM 1562 C CA . ILE A 1 199 ? 17.046 -7.558 -4.030 1.00 93.00 199 ILE A CA 1
ATOM 1563 C C . ILE A 1 199 ? 17.787 -8.888 -3.865 1.00 93.00 199 ILE A C 1
ATOM 1565 O O . ILE A 1 199 ? 18.621 -9.229 -4.698 1.00 93.00 199 ILE A O 1
ATOM 1569 N N . LEU A 1 200 ? 17.482 -9.654 -2.816 1.00 93.50 200 LEU A N 1
ATOM 1570 C CA . LEU A 1 200 ? 18.134 -10.942 -2.560 1.00 93.50 200 LEU A CA 1
ATOM 1571 C C . LEU A 1 200 ? 17.842 -11.970 -3.662 1.00 93.50 200 LEU A C 1
ATOM 1573 O O . LEU A 1 200 ? 18.700 -12.790 -3.981 1.00 93.50 200 LEU A O 1
ATOM 1577 N N . LEU A 1 201 ? 16.654 -11.909 -4.268 1.00 93.06 201 LEU A N 1
ATOM 1578 C CA . LEU A 1 201 ? 16.255 -12.788 -5.367 1.00 93.06 201 LEU A CA 1
ATOM 1579 C C . LEU A 1 201 ? 16.783 -12.331 -6.737 1.00 93.06 201 LEU A C 1
ATOM 1581 O O . LEU A 1 201 ? 16.734 -13.121 -7.676 1.00 93.06 201 LEU A O 1
ATOM 1585 N N . MET A 1 202 ? 17.336 -11.118 -6.876 1.00 86.81 202 MET A N 1
ATOM 1586 C CA . MET A 1 202 ? 17.910 -10.648 -8.150 1.00 86.81 202 MET A CA 1
ATOM 1587 C C . MET A 1 202 ? 19.018 -11.567 -8.673 1.00 86.81 202 MET A C 1
ATOM 1589 O O . MET A 1 202 ? 19.146 -11.734 -9.880 1.00 86.81 202 MET A O 1
ATOM 1593 N N . GLY A 1 203 ? 19.778 -12.220 -7.788 1.00 82.75 203 GLY A N 1
ATOM 1594 C CA . GLY A 1 203 ? 20.814 -13.181 -8.186 1.00 82.75 203 GLY A CA 1
ATOM 1595 C C . GLY A 1 203 ? 20.282 -14.459 -8.852 1.00 82.75 203 GLY A C 1
ATOM 1596 O O . GLY A 1 203 ? 21.061 -15.195 -9.448 1.00 82.75 203 GLY A O 1
ATOM 1597 N N . LEU A 1 204 ? 18.974 -14.730 -8.765 1.00 87.69 204 LEU A N 1
ATOM 1598 C CA . LEU A 1 204 ? 18.317 -15.845 -9.457 1.00 87.69 204 LEU A CA 1
ATOM 1599 C C . LEU A 1 204 ? 17.874 -15.476 -10.878 1.00 87.69 204 LEU A C 1
ATOM 1601 O O . LEU A 1 204 ? 17.467 -16.353 -11.639 1.00 87.69 204 LEU A O 1
ATOM 1605 N N . VAL A 1 205 ? 17.921 -14.190 -11.237 1.00 81.56 205 VAL A N 1
ATOM 1606 C CA . VAL A 1 205 ? 17.581 -13.730 -12.582 1.00 81.56 205 VAL A CA 1
ATOM 1607 C C . VAL A 1 205 ? 18.731 -14.106 -13.508 1.00 81.56 205 VAL A C 1
ATOM 1609 O O . VAL A 1 205 ? 19.809 -13.520 -13.454 1.00 81.56 205 VAL A O 1
ATOM 1612 N N . ILE A 1 206 ? 18.501 -15.101 -14.362 1.00 75.94 206 ILE A N 1
ATOM 1613 C CA . ILE A 1 206 ? 19.452 -15.480 -15.405 1.00 75.94 206 ILE A CA 1
ATOM 1614 C C . ILE A 1 206 ? 19.314 -14.444 -16.526 1.00 75.94 206 ILE A C 1
ATOM 1616 O O . ILE A 1 206 ? 18.237 -14.361 -17.126 1.00 75.94 206 ILE A O 1
ATOM 1620 N N . PRO A 1 207 ? 20.346 -13.629 -16.811 1.00 72.00 207 PRO A N 1
ATOM 1621 C CA . PRO A 1 207 ? 20.285 -12.717 -17.939 1.00 72.00 207 PRO A CA 1
ATOM 1622 C C . PRO A 1 207 ? 20.137 -13.534 -19.220 1.00 72.00 207 PRO A C 1
ATOM 1624 O O . PRO A 1 207 ? 20.790 -14.565 -19.393 1.00 72.00 207 PRO A O 1
ATOM 1627 N N . VAL A 1 208 ? 19.277 -13.069 -20.123 1.00 72.00 208 VAL A N 1
ATOM 1628 C CA . VAL A 1 208 ? 19.171 -13.657 -21.457 1.00 72.00 208 VAL A CA 1
ATOM 1629 C C . VAL A 1 208 ? 20.541 -13.532 -22.123 1.00 72.00 208 VAL A C 1
ATOM 1631 O O . VAL A 1 208 ? 21.049 -12.426 -22.307 1.00 72.00 208 VAL A O 1
ATOM 1634 N N . ALA A 1 209 ? 21.166 -14.668 -22.427 1.00 74.31 209 ALA A N 1
ATOM 1635 C CA . ALA A 1 209 ? 22.439 -14.691 -23.127 1.00 74.31 209 ALA A CA 1
ATOM 1636 C C . ALA A 1 209 ? 22.201 -14.308 -24.594 1.00 74.31 209 ALA A C 1
ATOM 1638 O O . ALA A 1 209 ? 21.423 -14.965 -25.284 1.00 74.31 209 ALA A O 1
ATOM 1639 N N . GLY A 1 210 ? 22.862 -13.247 -25.058 1.00 83.12 210 GLY A N 1
ATOM 1640 C CA . GLY A 1 210 ? 22.843 -12.837 -26.459 1.00 83.12 210 GLY A CA 1
ATOM 1641 C C . GLY A 1 210 ? 22.419 -11.384 -26.706 1.00 83.12 210 GLY A C 1
ATOM 1642 O O . GLY A 1 210 ? 22.016 -10.666 -25.790 1.00 83.12 210 GLY A O 1
ATOM 1643 N N . PRO A 1 211 ? 22.527 -10.921 -27.960 1.00 90.38 211 PRO A N 1
ATOM 1644 C CA . PRO A 1 211 ? 22.066 -9.601 -28.382 1.00 90.38 211 PRO A CA 1
ATOM 1645 C C . PRO A 1 211 ? 20.530 -9.517 -28.391 1.00 90.38 211 PRO A C 1
ATOM 1647 O O . PRO A 1 211 ? 19.867 -10.070 -29.268 1.00 90.38 211 PRO A O 1
ATOM 1650 N N . VAL A 1 212 ? 19.962 -8.797 -27.420 1.00 91.44 212 VAL A N 1
ATOM 1651 C CA . VAL A 1 212 ? 18.512 -8.573 -27.299 1.00 91.44 212 VAL A CA 1
ATOM 1652 C C . VAL A 1 212 ? 18.090 -7.305 -28.041 1.00 91.44 212 VAL A C 1
ATOM 1654 O O . VAL A 1 212 ? 18.671 -6.234 -27.856 1.00 91.44 212 VAL A O 1
ATOM 1657 N N . ILE A 1 213 ? 17.025 -7.402 -28.833 1.00 91.44 213 ILE A N 1
ATOM 1658 C CA . ILE A 1 213 ? 16.345 -6.264 -29.452 1.00 91.44 213 ILE A CA 1
ATOM 1659 C C . ILE A 1 213 ? 15.437 -5.627 -28.398 1.00 91.44 213 ILE A C 1
ATOM 1661 O O . ILE A 1 213 ? 14.347 -6.121 -28.130 1.00 91.44 213 ILE A O 1
ATOM 1665 N N . GLY A 1 214 ? 15.869 -4.521 -27.791 1.00 86.44 214 GLY A N 1
ATOM 1666 C CA . GLY A 1 214 ? 15.054 -3.796 -26.803 1.00 86.44 214 GLY A CA 1
ATOM 1667 C C . GLY A 1 214 ? 13.836 -3.078 -27.403 1.00 86.44 214 GLY A C 1
ATOM 1668 O O . GLY A 1 214 ? 12.869 -2.809 -26.698 1.00 86.44 214 GLY A O 1
ATOM 1669 N N . GLY A 1 215 ? 13.878 -2.783 -28.703 1.00 88.75 215 GLY A N 1
ATOM 1670 C CA . GLY A 1 215 ? 12.810 -2.138 -29.459 1.00 88.75 215 GLY A CA 1
ATOM 1671 C C . GLY A 1 215 ? 13.267 -1.796 -30.876 1.00 88.75 215 GLY A C 1
ATOM 1672 O O . GLY A 1 215 ? 14.464 -1.816 -31.170 1.00 88.75 215 GLY A O 1
ATOM 1673 N N . VAL A 1 216 ? 12.314 -1.481 -31.749 1.00 91.38 216 VAL A N 1
ATOM 1674 C CA . VAL A 1 216 ? 12.565 -1.045 -33.130 1.00 91.38 216 VAL A CA 1
ATOM 1675 C C . VAL A 1 216 ? 12.157 0.416 -33.313 1.00 91.38 216 VAL A C 1
ATOM 1677 O O . VAL A 1 216 ? 11.191 0.885 -32.711 1.00 91.38 216 VAL A O 1
ATOM 1680 N N . TYR A 1 217 ? 12.904 1.153 -34.135 1.00 89.56 217 TYR A N 1
ATOM 1681 C CA . TYR A 1 217 ? 12.557 2.530 -34.478 1.00 89.56 217 TYR A CA 1
ATOM 1682 C C . TYR A 1 217 ? 11.404 2.560 -35.487 1.00 89.56 217 TYR A C 1
ATOM 1684 O O . TYR A 1 217 ? 11.446 1.859 -36.499 1.00 89.56 217 TYR A O 1
ATOM 1692 N N . GLN A 1 218 ? 10.404 3.408 -35.232 1.00 89.56 218 GLN A N 1
ATOM 1693 C CA . GLN A 1 218 ? 9.268 3.605 -36.136 1.00 89.56 218 GLN A CA 1
ATOM 1694 C C . GLN A 1 218 ? 9.723 4.150 -37.491 1.00 89.56 218 GLN A C 1
ATOM 1696 O O . GLN A 1 218 ? 10.504 5.103 -37.539 1.00 89.56 218 GLN A O 1
ATOM 1701 N N . ASN A 1 219 ? 9.181 3.600 -38.580 1.00 90.75 219 ASN A N 1
ATOM 1702 C CA . ASN A 1 219 ? 9.502 3.939 -39.971 1.00 90.75 219 ASN A CA 1
ATOM 1703 C C . ASN A 1 219 ? 10.918 3.552 -40.442 1.00 90.75 219 ASN A C 1
ATOM 1705 O O . ASN A 1 219 ? 11.360 4.032 -41.487 1.00 90.75 219 ASN A O 1
ATOM 1709 N N . PHE A 1 220 ? 11.630 2.676 -39.726 1.00 91.75 220 PHE A N 1
ATOM 1710 C CA . PHE A 1 220 ? 12.934 2.143 -40.151 1.00 91.75 220 PHE A CA 1
ATOM 1711 C C . PHE A 1 220 ? 12.826 0.700 -40.663 1.00 91.75 220 PHE A C 1
ATOM 1713 O O . PHE A 1 220 ? 11.839 0.007 -40.420 1.00 91.75 220 PHE A O 1
ATOM 1720 N N . SER A 1 221 ? 13.877 0.221 -41.339 1.00 91.19 221 SER A N 1
ATOM 1721 C CA . SER A 1 221 ? 13.904 -1.089 -42.007 1.00 91.19 221 SER A CA 1
ATOM 1722 C C . SER A 1 221 ? 13.525 -2.268 -41.103 1.00 91.19 221 SER A C 1
ATOM 1724 O O . SER A 1 221 ? 12.876 -3.194 -41.569 1.00 91.19 221 SER A O 1
ATOM 1726 N N . ALA A 1 222 ? 13.895 -2.239 -39.817 1.00 90.94 222 ALA A N 1
ATOM 1727 C CA . ALA A 1 222 ? 13.577 -3.317 -38.876 1.00 90.94 222 ALA A CA 1
ATOM 1728 C C . ALA A 1 222 ? 12.072 -3.407 -38.557 1.00 90.94 222 ALA A C 1
ATOM 1730 O O . ALA A 1 222 ? 11.529 -4.505 -38.494 1.00 90.94 222 ALA A O 1
ATOM 1731 N N . GLU A 1 223 ? 11.386 -2.270 -38.403 1.00 92.50 223 GLU A N 1
ATOM 1732 C CA . GLU A 1 223 ? 9.930 -2.248 -38.209 1.00 92.50 223 GLU A CA 1
ATOM 1733 C C . GLU A 1 223 ? 9.208 -2.656 -39.500 1.00 92.50 223 GLU A C 1
ATOM 1735 O O . GLU A 1 223 ? 8.318 -3.502 -39.462 1.00 92.50 223 GLU A O 1
ATOM 1740 N N . GLN A 1 224 ? 9.636 -2.127 -40.652 1.00 92.00 224 GLN A N 1
ATOM 1741 C CA . GLN A 1 224 ? 9.053 -2.472 -41.956 1.00 92.00 224 GLN A CA 1
ATOM 1742 C C . GLN A 1 224 ? 9.212 -3.961 -42.297 1.00 92.00 224 GLN A C 1
ATOM 1744 O O . GLN A 1 224 ? 8.338 -4.548 -42.932 1.00 92.00 224 GLN A O 1
ATOM 1749 N N . ALA A 1 225 ? 10.308 -4.581 -41.851 1.00 90.88 225 ALA A N 1
ATOM 1750 C CA . ALA A 1 225 ? 10.550 -6.016 -41.969 1.00 90.88 225 ALA A CA 1
ATOM 1751 C C . ALA A 1 225 ? 9.784 -6.858 -40.928 1.00 90.88 225 ALA A C 1
ATOM 1753 O O . ALA A 1 225 ? 9.882 -8.083 -40.951 1.00 90.88 225 ALA A O 1
ATOM 1754 N N . GLY A 1 226 ? 9.035 -6.228 -40.017 1.00 91.50 226 GLY A N 1
ATOM 1755 C CA . GLY A 1 226 ? 8.253 -6.912 -38.991 1.00 91.50 226 GLY A CA 1
ATOM 1756 C C . GLY A 1 226 ? 9.100 -7.564 -37.899 1.00 91.50 226 GLY A C 1
ATOM 1757 O O . GLY A 1 226 ? 8.663 -8.549 -37.312 1.00 91.50 226 GLY A O 1
ATOM 1758 N N . VAL A 1 227 ? 10.307 -7.052 -37.630 1.00 91.38 227 VAL A N 1
ATOM 1759 C CA . VAL A 1 227 ? 11.183 -7.602 -36.587 1.00 91.38 227 VAL A CA 1
ATOM 1760 C C . VAL A 1 227 ? 10.527 -7.401 -35.213 1.00 91.38 227 VAL A C 1
ATOM 1762 O O . VAL A 1 227 ? 10.311 -6.255 -34.807 1.00 91.38 227 VAL A O 1
ATOM 1765 N N . PRO A 1 228 ? 10.225 -8.480 -34.470 1.00 89.75 228 PRO A N 1
ATOM 1766 C CA . PRO A 1 228 ? 9.565 -8.361 -33.180 1.00 89.75 228 PRO A CA 1
ATOM 1767 C C . PRO A 1 228 ? 10.507 -7.781 -32.116 1.00 89.75 228 PRO A C 1
ATOM 1769 O O . PRO A 1 228 ? 11.656 -8.211 -31.964 1.00 89.75 228 PRO A O 1
ATOM 1772 N N . SER A 1 229 ? 10.005 -6.820 -31.338 1.00 89.75 229 SER A N 1
ATOM 1773 C CA . SER A 1 229 ? 10.684 -6.305 -30.141 1.00 89.75 229 SER A CA 1
ATOM 1774 C C . SER A 1 229 ? 10.843 -7.395 -29.074 1.00 89.75 229 SER A C 1
ATOM 1776 O O . SER A 1 229 ? 10.087 -8.362 -29.047 1.00 89.75 229 SER A O 1
ATOM 1778 N N . TYR A 1 230 ? 11.803 -7.215 -28.166 1.00 89.31 230 TYR A N 1
ATOM 1779 C CA . TYR A 1 230 ? 12.130 -8.152 -27.083 1.00 89.31 230 TYR A CA 1
ATOM 1780 C C . TYR A 1 230 ? 12.570 -9.547 -27.562 1.00 89.31 230 TYR A C 1
ATOM 1782 O O . TYR A 1 230 ? 12.388 -10.537 -26.859 1.00 89.31 230 TYR A O 1
ATOM 1790 N N . SER A 1 231 ? 13.192 -9.619 -28.741 1.00 91.31 231 SER A N 1
ATOM 1791 C CA . SER A 1 231 ? 13.701 -10.864 -29.341 1.00 91.31 231 SER A CA 1
ATOM 1792 C C . SER A 1 231 ? 15.222 -10.971 -29.231 1.00 91.31 231 SER A C 1
ATOM 1794 O O . SER A 1 231 ? 15.915 -9.954 -29.182 1.00 91.31 231 SER A O 1
ATOM 1796 N N . VAL A 1 232 ? 15.762 -12.191 -29.230 1.00 92.38 232 VAL A N 1
ATOM 1797 C CA . VAL A 1 232 ? 17.215 -12.444 -29.184 1.00 92.38 232 VAL A CA 1
ATOM 1798 C C . VAL A 1 232 ? 17.729 -12.742 -30.585 1.00 92.38 232 VAL A C 1
ATOM 1800 O O . VAL A 1 232 ? 17.257 -13.686 -31.212 1.00 92.38 232 VAL A O 1
ATOM 1803 N N . ILE A 1 233 ? 18.704 -11.986 -31.088 1.00 93.81 233 ILE A N 1
ATOM 1804 C CA . ILE A 1 233 ? 19.303 -12.272 -32.400 1.00 93.81 233 ILE A CA 1
ATOM 1805 C C . ILE A 1 233 ? 20.222 -13.489 -32.257 1.00 93.81 233 ILE A C 1
ATOM 1807 O O . ILE A 1 233 ? 21.177 -13.467 -31.487 1.00 93.81 233 ILE A O 1
ATOM 1811 N N . GLN A 1 234 ? 19.930 -14.552 -33.003 1.00 93.44 234 GLN A N 1
ATOM 1812 C CA . GLN A 1 234 ? 20.738 -15.773 -33.049 1.00 93.44 234 GLN A CA 1
ATOM 1813 C C . GLN A 1 234 ? 21.747 -15.741 -34.200 1.00 93.44 234 GLN A C 1
ATOM 1815 O O . GLN A 1 234 ? 22.867 -16.231 -34.051 1.00 93.44 234 GLN A O 1
ATOM 1820 N N . ALA A 1 235 ? 21.373 -15.150 -35.341 1.00 93.50 235 ALA A N 1
ATOM 1821 C CA . ALA A 1 235 ? 22.253 -15.008 -36.496 1.00 93.50 235 ALA A CA 1
ATOM 1822 C C . ALA A 1 235 ? 21.922 -13.778 -37.352 1.00 93.50 235 ALA A C 1
ATOM 1824 O O . ALA A 1 235 ? 20.767 -13.357 -37.449 1.00 93.50 235 ALA A O 1
ATOM 1825 N N . VAL A 1 236 ? 22.947 -13.247 -38.023 1.00 94.88 236 VAL A N 1
ATOM 1826 C CA . VAL A 1 236 ? 22.841 -12.183 -39.030 1.00 94.88 236 VAL A CA 1
ATOM 1827 C C . VAL A 1 236 ? 23.367 -12.728 -40.356 1.00 94.88 236 VAL A C 1
ATOM 1829 O O . VAL A 1 236 ? 24.518 -13.150 -40.456 1.00 94.88 236 VAL A O 1
ATOM 1832 N N . SER A 1 237 ? 22.504 -12.776 -41.367 1.00 92.38 237 SER A N 1
ATOM 1833 C CA . SER A 1 237 ? 22.755 -13.370 -42.687 1.00 92.38 237 SER A CA 1
ATOM 1834 C C . SER A 1 237 ? 23.364 -14.777 -42.604 1.00 92.38 237 SER A C 1
ATOM 1836 O O . SER A 1 237 ? 24.314 -15.103 -43.310 1.00 92.38 237 SER A O 1
ATOM 1838 N N . GLY A 1 238 ? 22.843 -15.604 -41.689 1.00 91.00 238 GLY A N 1
ATOM 1839 C CA . GLY A 1 238 ? 23.316 -16.971 -41.442 1.00 91.00 238 GLY A CA 1
ATOM 1840 C C . GLY A 1 238 ? 24.586 -17.084 -40.589 1.00 91.00 238 GLY A C 1
ATOM 1841 O O . GLY A 1 238 ? 24.983 -18.198 -40.259 1.00 91.00 238 GLY A O 1
ATOM 1842 N N . THR A 1 239 ? 25.206 -15.967 -40.192 1.00 93.94 239 THR A N 1
ATOM 1843 C CA . THR A 1 239 ? 26.374 -15.960 -39.297 1.00 93.94 239 THR A CA 1
ATOM 1844 C C . THR A 1 239 ? 25.908 -15.900 -37.841 1.00 93.94 239 THR A C 1
ATOM 1846 O O . THR A 1 239 ? 25.261 -14.914 -37.477 1.00 93.94 239 THR A O 1
ATOM 1849 N N . PRO A 1 240 ? 26.202 -16.912 -36.999 1.00 93.31 240 PRO A N 1
ATOM 1850 C CA . PRO A 1 240 ? 25.808 -16.905 -35.594 1.00 93.31 240 PRO A CA 1
ATOM 1851 C C . PRO A 1 240 ? 26.434 -15.735 -34.829 1.00 93.31 240 PRO A C 1
ATOM 1853 O O . PRO A 1 240 ? 27.609 -15.425 -35.023 1.00 93.31 240 PRO A O 1
ATOM 1856 N N . VAL A 1 241 ? 25.663 -15.121 -33.933 1.00 93.62 241 VAL A N 1
ATOM 1857 C CA . VAL A 1 241 ? 26.107 -14.001 -33.089 1.00 93.62 241 VAL A CA 1
ATOM 1858 C C . VAL A 1 241 ? 25.901 -14.329 -31.614 1.00 93.62 241 VAL A C 1
ATOM 1860 O O . VAL A 1 241 ? 24.951 -15.018 -31.251 1.00 93.62 241 VAL A O 1
ATOM 1863 N N . GLN A 1 242 ? 26.803 -13.853 -30.757 1.00 90.50 242 GLN A N 1
ATOM 1864 C CA . GLN A 1 242 ? 26.748 -14.088 -29.307 1.00 90.50 242 GLN A CA 1
ATOM 1865 C C . GLN A 1 242 ? 26.679 -12.779 -28.525 1.00 90.50 242 GLN A C 1
ATOM 1867 O O . GLN A 1 242 ? 26.178 -12.743 -27.402 1.00 90.50 242 GLN A O 1
ATOM 1872 N N . THR A 1 243 ? 27.159 -11.684 -29.113 1.00 90.75 243 THR A N 1
ATOM 1873 C CA . THR A 1 243 ? 27.221 -10.380 -28.460 1.00 90.75 243 THR A CA 1
ATOM 1874 C C . THR A 1 243 ? 26.587 -9.282 -29.316 1.00 90.75 243 THR A C 1
ATOM 1876 O O . THR A 1 243 ? 26.550 -9.387 -30.545 1.00 90.75 243 THR A O 1
ATOM 1879 N N . PRO A 1 244 ? 26.134 -8.173 -28.699 1.00 90.25 244 PRO A N 1
ATOM 1880 C CA . PRO A 1 244 ? 25.758 -6.969 -29.439 1.00 90.25 244 PRO A CA 1
ATOM 1881 C C . PRO A 1 244 ? 26.877 -6.452 -30.356 1.00 90.25 244 PRO A C 1
ATOM 1883 O O . PRO A 1 244 ? 26.591 -5.921 -31.426 1.00 90.25 244 PRO A O 1
ATOM 1886 N N . GLY A 1 245 ? 28.143 -6.649 -29.967 1.00 91.94 245 GLY A N 1
ATOM 1887 C CA . GLY A 1 245 ? 29.306 -6.273 -30.772 1.00 91.94 245 GLY A CA 1
ATOM 1888 C C . GLY A 1 245 ? 29.388 -7.034 -32.096 1.00 91.94 245 GLY A C 1
ATOM 1889 O O . GLY A 1 245 ? 29.661 -6.416 -33.124 1.00 91.94 245 GLY A O 1
ATOM 1890 N N . ASP A 1 246 ? 29.077 -8.334 -32.097 1.00 92.56 246 ASP A N 1
ATOM 1891 C CA . ASP A 1 246 ? 29.069 -9.161 -33.314 1.00 92.56 246 ASP A CA 1
ATOM 1892 C C . ASP A 1 246 ? 28.011 -8.661 -34.306 1.00 92.56 246 ASP A C 1
ATOM 1894 O O . ASP A 1 246 ? 28.278 -8.513 -35.500 1.00 92.56 246 ASP A O 1
ATOM 1898 N N . VAL A 1 247 ? 26.819 -8.332 -33.794 1.00 93.12 247 VAL A N 1
ATOM 1899 C CA . VAL A 1 247 ? 25.722 -7.767 -34.592 1.00 93.12 247 VAL A CA 1
ATOM 1900 C C . VAL A 1 247 ? 26.139 -6.427 -35.190 1.00 93.12 247 VAL A C 1
ATOM 1902 O O . VAL A 1 247 ? 25.993 -6.223 -36.394 1.00 93.12 247 VAL A O 1
ATOM 1905 N N . SER A 1 248 ? 26.698 -5.520 -34.382 1.00 93.75 248 SER A N 1
ATOM 1906 C CA . SER A 1 248 ? 27.170 -4.221 -34.871 1.00 93.75 248 SER A CA 1
ATOM 1907 C C . SER A 1 248 ? 28.271 -4.357 -35.924 1.00 93.75 248 SER A C 1
ATOM 1909 O O . SER A 1 248 ? 28.249 -3.628 -36.911 1.00 93.75 248 SER A O 1
ATOM 1911 N N . ALA A 1 249 ? 29.211 -5.290 -35.756 1.00 94.06 249 ALA A N 1
ATOM 1912 C CA . ALA A 1 249 ? 30.279 -5.522 -36.726 1.00 94.06 249 ALA A CA 1
ATOM 1913 C C . ALA A 1 249 ? 29.734 -6.014 -38.076 1.00 94.06 249 ALA A C 1
ATOM 1915 O O . ALA A 1 249 ? 30.130 -5.494 -39.121 1.00 94.06 249 ALA A O 1
ATOM 1916 N N . LEU A 1 250 ? 28.792 -6.964 -38.054 1.00 93.81 250 LEU A N 1
ATOM 1917 C CA . LEU A 1 250 ? 28.163 -7.497 -39.264 1.00 93.81 250 LEU A CA 1
ATOM 1918 C C . LEU A 1 250 ? 27.302 -6.446 -39.971 1.00 93.81 250 LEU A C 1
ATOM 1920 O O . LEU A 1 250 ? 27.382 -6.320 -41.189 1.00 93.81 250 LEU A O 1
ATOM 1924 N N . LEU A 1 251 ? 26.534 -5.647 -39.225 1.00 92.38 251 LEU A N 1
ATOM 1925 C CA . LEU A 1 251 ? 25.723 -4.574 -39.806 1.00 92.38 251 LEU A CA 1
ATOM 1926 C C . LEU A 1 251 ? 26.581 -3.425 -40.359 1.00 92.38 251 LEU A C 1
ATOM 1928 O O . LEU A 1 251 ? 26.280 -2.915 -41.434 1.00 92.38 251 LEU A O 1
ATOM 1932 N N . ASN A 1 252 ? 27.682 -3.054 -39.698 1.00 94.00 252 ASN A N 1
ATOM 1933 C CA . ASN A 1 252 ? 28.594 -2.009 -40.188 1.00 94.00 252 ASN A CA 1
ATOM 1934 C C . ASN A 1 252 ? 29.315 -2.389 -41.492 1.00 94.00 252 ASN A C 1
ATOM 1936 O O . ASN A 1 252 ? 29.802 -1.509 -42.198 1.00 94.00 252 ASN A O 1
ATOM 1940 N N . ALA A 1 253 ? 29.397 -3.682 -41.814 1.00 92.00 253 ALA A N 1
ATOM 1941 C CA . ALA A 1 253 ? 29.950 -4.160 -43.077 1.00 92.00 253 ALA A CA 1
ATOM 1942 C C . ALA A 1 253 ? 28.956 -4.063 -44.253 1.00 92.00 253 ALA A C 1
ATOM 1944 O O . ALA A 1 253 ? 29.360 -4.233 -45.405 1.00 92.00 253 ALA A O 1
ATOM 1945 N N . THR A 1 254 ? 27.676 -3.792 -43.979 1.00 92.94 254 THR A N 1
ATOM 1946 C CA . THR A 1 254 ? 26.630 -3.654 -45.003 1.00 92.94 254 THR A CA 1
ATOM 1947 C C . THR A 1 254 ? 26.574 -2.244 -45.578 1.00 92.94 254 THR A C 1
ATOM 1949 O O . THR A 1 254 ? 27.063 -1.277 -44.987 1.00 92.94 254 THR A O 1
ATOM 1952 N N . ARG A 1 255 ? 25.975 -2.115 -46.761 1.00 93.19 255 ARG A N 1
ATOM 1953 C CA . ARG A 1 255 ? 25.748 -0.841 -47.445 1.00 93.19 255 ARG A CA 1
ATOM 1954 C C . ARG A 1 255 ? 24.251 -0.533 -47.518 1.00 93.19 255 ARG A C 1
ATOM 1956 O O . ARG A 1 255 ? 23.429 -1.449 -47.528 1.00 93.19 255 ARG A O 1
ATOM 1963 N N . PRO A 1 256 ? 23.863 0.753 -47.610 1.00 90.31 256 PRO A N 1
ATOM 1964 C CA . PRO A 1 256 ? 22.471 1.118 -47.848 1.00 90.31 256 PRO A CA 1
ATOM 1965 C C . PRO A 1 256 ? 21.910 0.415 -49.093 1.00 90.31 256 PRO A C 1
ATOM 1967 O O . PRO A 1 256 ? 22.488 0.519 -50.173 1.00 90.31 256 PRO A O 1
ATOM 1970 N N . GLY A 1 257 ? 20.784 -0.282 -48.930 1.00 88.12 257 GLY A N 1
ATOM 1971 C CA . GLY A 1 257 ? 20.145 -1.084 -49.981 1.00 88.12 257 GLY A CA 1
ATOM 1972 C C . GLY A 1 257 ? 20.432 -2.587 -49.903 1.00 88.12 257 GLY A C 1
ATOM 1973 O O . GLY A 1 257 ? 19.722 -3.359 -50.545 1.00 88.12 257 GLY A O 1
ATOM 1974 N N . ASP A 1 258 ? 21.404 -3.018 -49.094 1.00 92.25 258 ASP A N 1
ATOM 1975 C CA . ASP A 1 258 ? 21.657 -4.440 -48.867 1.00 92.25 258 ASP A CA 1
ATOM 1976 C C . ASP A 1 258 ? 20.510 -5.082 -48.071 1.00 92.25 258 ASP A C 1
ATOM 1978 O O . ASP A 1 258 ? 19.955 -4.497 -47.137 1.00 92.25 258 ASP A O 1
ATOM 1982 N N . THR A 1 259 ? 20.162 -6.320 -48.427 1.00 91.19 259 THR A N 1
ATOM 1983 C CA . THR A 1 259 ? 19.181 -7.117 -47.680 1.00 91.19 259 THR A CA 1
ATOM 1984 C C . THR A 1 259 ? 19.900 -7.973 -46.644 1.00 91.19 259 THR A C 1
ATOM 1986 O O . THR A 1 259 ? 20.743 -8.800 -46.988 1.00 91.19 259 THR A O 1
ATOM 1989 N N . VAL A 1 260 ? 19.544 -7.797 -45.372 1.00 92.69 260 VAL A N 1
ATOM 1990 C CA . VAL A 1 260 ? 20.086 -8.566 -44.245 1.00 92.69 260 VAL A CA 1
ATOM 1991 C C . VAL A 1 260 ? 19.002 -9.491 -43.713 1.00 92.69 260 VAL A C 1
ATOM 1993 O O . VAL A 1 260 ? 17.887 -9.051 -43.447 1.00 92.69 260 VAL A O 1
ATOM 1996 N N . THR A 1 261 ? 19.326 -10.772 -43.537 1.00 93.44 261 THR A N 1
ATOM 1997 C CA . THR A 1 261 ? 18.403 -11.736 -42.917 1.00 93.44 261 THR A CA 1
ATOM 1998 C C . THR A 1 261 ? 18.725 -11.853 -41.434 1.00 93.44 261 THR A C 1
ATOM 2000 O O . THR A 1 261 ? 19.860 -12.158 -41.084 1.00 93.44 261 THR A O 1
ATOM 2003 N N . LEU A 1 262 ? 17.752 -11.626 -40.557 1.00 93.50 262 LEU A N 1
ATOM 2004 C CA . LEU A 1 262 ? 17.918 -11.829 -39.119 1.00 93.50 262 LEU A CA 1
ATOM 2005 C C . LEU A 1 262 ? 17.216 -13.119 -38.705 1.00 93.50 262 LEU A C 1
ATOM 2007 O O . LEU A 1 262 ? 16.038 -13.301 -38.995 1.00 93.50 262 LEU A O 1
ATOM 2011 N N . THR A 1 263 ? 17.935 -13.992 -38.008 1.00 93.75 263 THR A N 1
ATOM 2012 C CA . THR A 1 263 ? 17.341 -15.127 -37.295 1.00 93.75 263 THR A CA 1
ATOM 2013 C C . THR A 1 263 ? 17.180 -14.712 -35.843 1.00 93.75 263 THR A C 1
ATOM 2015 O O . THR A 1 263 ? 18.180 -14.411 -35.184 1.00 93.75 263 THR A O 1
ATOM 2018 N N . VAL A 1 264 ? 15.943 -14.649 -35.352 1.00 93.31 264 VAL A N 1
ATOM 2019 C CA . VAL A 1 264 ? 15.623 -14.143 -34.012 1.00 93.31 264 VAL A CA 1
ATOM 2020 C C . VAL A 1 264 ? 14.820 -15.170 -33.234 1.00 93.31 264 VAL A C 1
ATOM 2022 O O . VAL A 1 264 ? 13.933 -15.796 -33.783 1.00 93.31 264 VAL A O 1
ATOM 2025 N N . LEU A 1 265 ? 15.109 -15.321 -31.947 1.00 91.12 265 LEU A N 1
ATOM 2026 C CA . LEU A 1 265 ? 14.279 -16.080 -31.021 1.00 91.12 265 LEU A CA 1
ATOM 2027 C C . LEU A 1 265 ? 13.274 -15.125 -30.368 1.00 91.12 265 LEU A C 1
ATOM 2029 O O . LEU A 1 265 ? 13.682 -14.212 -29.642 1.00 91.12 265 LEU A O 1
ATOM 2033 N N . HIS A 1 266 ? 11.985 -15.346 -30.604 1.00 90.00 266 HIS A N 1
ATOM 2034 C CA . HIS A 1 266 ? 10.873 -14.593 -30.026 1.00 90.00 266 HIS A CA 1
ATOM 2035 C C . HIS A 1 266 ? 9.879 -15.560 -29.375 1.00 90.00 266 HIS A C 1
ATOM 2037 O O . HIS A 1 266 ? 9.437 -16.513 -30.010 1.00 90.00 266 HIS A O 1
ATOM 2043 N N . ASP A 1 267 ? 9.566 -15.366 -28.091 1.00 85.25 267 ASP A N 1
ATOM 2044 C CA . ASP A 1 267 ? 8.653 -16.232 -27.323 1.00 85.25 267 ASP A CA 1
ATOM 2045 C C . ASP A 1 267 ? 8.964 -17.745 -27.411 1.00 85.25 267 ASP A C 1
ATOM 2047 O O . ASP A 1 267 ? 8.081 -18.600 -27.353 1.00 85.25 267 ASP A O 1
ATOM 2051 N N . GLY A 1 268 ? 10.251 -18.093 -27.537 1.00 80.69 268 GLY A N 1
ATOM 2052 C CA . GLY A 1 268 ? 10.715 -19.481 -27.648 1.00 80.69 268 GLY A CA 1
ATOM 2053 C C . GLY A 1 268 ? 10.618 -20.086 -29.054 1.00 80.69 268 GLY A C 1
ATOM 2054 O O . GLY A 1 268 ? 10.900 -21.273 -29.210 1.00 80.69 268 GLY A O 1
ATOM 2055 N N . VAL A 1 269 ? 10.260 -19.288 -30.064 1.00 83.50 269 VAL A N 1
ATOM 2056 C CA . VAL A 1 269 ? 10.192 -19.673 -31.482 1.00 83.50 269 VAL A CA 1
ATOM 2057 C C . VAL A 1 269 ? 11.249 -18.903 -32.278 1.00 83.50 269 VAL A C 1
ATOM 2059 O O . VAL A 1 269 ? 11.461 -17.717 -32.028 1.00 83.50 269 VAL A O 1
ATOM 2062 N N . THR A 1 270 ? 11.932 -19.588 -33.197 1.00 82.75 270 THR A N 1
ATOM 2063 C CA . THR A 1 270 ? 12.944 -19.013 -34.103 1.00 82.75 270 THR A CA 1
ATOM 2064 C C . THR A 1 270 ? 12.346 -18.664 -35.461 1.00 82.75 270 THR A C 1
ATOM 2066 O O . THR A 1 270 ? 11.498 -19.456 -35.933 1.00 82.75 270 THR A O 1
#

Sequence (270 aa):
MDWLLVLLLFIAVYAVIAAVIRQRGLYADHIVFYGPIMAIKSMKVGFFDRFTRFSTFLRLYASFGVVM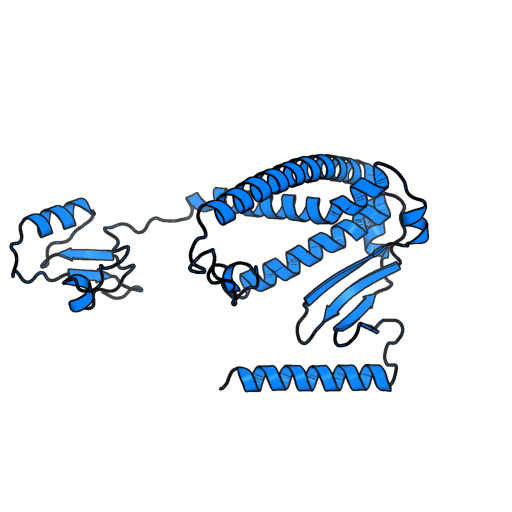VVIISIGMTVLLFFSLHYTFAVRPPPTGIYAPQNILLIPGLNEYIPSTIAVWLAFVITIAIHEFGHGILSRVENIAVKSVGALLLVVPIGFFVEPDEEDLNRTRGMRKIRMFGAGITNNIVVGGLCFLVMILLMGLVIPVAGPVIGGVYQNFSAEQAGVPSYSVIQAVSGTPVQTPGDVSALLNATRPGDTVTLTVLHDGVT

Foldseek 3Di:
DPVVVVLVVLQVVLVVVVVCCVVVVPPVVQWDDDDLKIKGKDQPLCVLVVLLVVLVVLLVLLVVLLVVCVVVVVVVVVVVVVVVVVCVVPVDDCDDCNPPQCVDPDAPSHPPHHPDPVSVVVVAVLQVQLQVQLSNLCVSLVWAWRIKTFMDNSHTPHIHTHTDPVSLVVDDDSSNSSSVSRSVSRSVVVVVVVVVVVVVCVVVDDPDFADAQQDDDPPDPCVVVVPDHRKHFQDKQPHGGGYPVVVVVVVVVDDPPDDIDTDIQDPNRD

Radius of gyration: 27.55 Å; chains: 1; bounding box: 65×46×77 Å

pLDDT: mean 91.32, std 4.58, range [57.28, 97.5]

Secondary structure (DSSP, 8-state):
--HHHHHHHHHHHHHHHHHHHHHHTTTTTTEEEETTEEEEEE---TTTHHHHTTHHHHHHHHHHHHHHHHHHHHHHHHHHHHHHHHHHHH---S-GGGSHHHHS--BTTBTTS---HHHHHHHHHHHHHHHHHHHHHHHHTT--EEEEEEEEESEEEEEEEEE-HHHHHH--THHHHHHHHHHHHHHHHHHHHHHHHHHHHGGG--PPPS-B-----TTSHHHHTTPPTT-EEEEETTEE--SHHHHHHHHHT--TT---PEEEEBTTB-